Protein AF-0000000082345234 (afdb_homodimer)

Sequence (284 aa):
MSQPKTTPIILPEQKITSQPAESFPTPSNGHVTWRTLLSTPQTPSSDMCAGLATCPPRTGFLACHRHTQAEIYYITSGSGVVVIDGSEYVVSKGAVVFIPGDAEHGVRNEGGEPLVWFYVFPTAGFGDVVYRFSHEDKKAKLMSQPKTTPIILPEQKITSQPAESFPTPSNGHVTWRTLLSTPQTPSSDMCAGLATCPPRTGFLACHRHTQAEIYYITSGSGVVVIDGSEYVVSKGAVVFIPGDAEHGVRNEGGEPLVWFYVFPTAGFGDVVYRFSHEDKKAKL

Radius of gyration: 18.41 Å; Cα contacts (8 Å, |Δi|>4): 804; chains: 2; bounding box: 46×50×42 Å

InterPro domains:
  IPR011051 RmlC-like cupin domain superfamily [SSF51182] (18-129)
  IPR013096 Cupin 2, conserved barrel [PF07883] (54-121)
  IPR014710 RmlC-like jelly roll fold [G3DSA:2.60.120.10] (11-134)
  IPR051610 Glucose-6-phosphate isomerase/Oxalate decarboxylase [PTHR35848] (12-125)

Solvent-accessible surface area (backbone atoms only — not comparable to full-atom values): 14167 Å² total; per-residue (Å²): 127,80,70,76,75,57,49,73,42,78,41,47,39,67,62,55,73,67,47,75,72,43,62,60,92,52,62,84,55,21,46,38,36,31,36,84,72,35,22,38,85,87,32,51,52,57,56,35,13,31,31,42,36,39,23,44,45,55,68,12,24,36,42,47,23,25,31,72,62,38,40,37,37,37,27,72,35,42,37,34,35,41,32,48,73,86,43,78,40,82,46,37,49,57,17,39,36,41,42,41,49,53,45,40,31,30,38,38,14,72,39,90,46,50,24,28,30,40,38,40,34,64,37,27,29,55,70,72,53,44,40,32,38,68,88,43,96,58,80,47,76,102,128,79,71,78,74,56,49,72,42,79,40,47,37,68,63,56,72,67,47,75,71,42,64,59,91,51,63,84,55,22,47,39,36,32,36,83,73,34,21,37,86,85,32,50,51,58,56,33,13,31,29,44,37,40,23,43,44,55,69,10,23,37,42,47,23,27,31,71,61,37,39,37,38,38,25,71,33,42,36,36,37,40,33,47,72,87,42,79,40,82,45,36,48,57,15,39,35,40,42,41,48,54,46,40,31,30,39,38,14,73,38,90,44,48,25,29,31,40,38,42,34,66,38,26,29,56,74,71,57,47,41,32,37,67,86,43,94,58,80,47,76,107

Nearest PDB structures (foldseek):
  6a55-assembly1_B  TM=9.451E-01  e=8.379E-12  Candidatus Pelagibacter ubique HTCC1062
  1o4t-assembly1_B  TM=8.452E-01  e=4.747E-07  Thermotoga maritima
  6o2d-assembly1_A  TM=9.008E-01  e=1.939E-06  Schizosaccharomyces pombe
  3h9a-assembly1_A  TM=9.229E-01  e=2.492E-05  Bacillus subtilis
  5fpz-assembly1_A-2  TM=8.397E-01  e=6.772E-06  Yersinia enterocolitica subsp. enterocolitica 8081

Structure (mmCIF, N/CA/C/O backbone):
data_AF-0000000082345234-model_v1
#
loop_
_entity.id
_entity.type
_entity.pdbx_description
1 polymer 'Cupin type-2 domain-containing protein'
#
loop_
_atom_site.group_PDB
_atom_site.id
_atom_site.type_symbol
_atom_site.label_atom_id
_atom_site.label_alt_id
_atom_site.label_comp_id
_atom_site.label_asym_id
_atom_site.label_entity_id
_atom_site.label_seq_id
_atom_site.pdbx_PDB_ins_code
_atom_site.Cartn_x
_atom_site.Cartn_y
_atom_site.Cartn_z
_atom_site.occupancy
_atom_site.B_iso_or_equiv
_atom_site.auth_seq_id
_atom_site.auth_comp_id
_atom_site.auth_asym_id
_atom_site.auth_atom_id
_atom_site.pdbx_PDB_model_num
ATOM 1 N N . MET A 1 1 ? 12.758 -15.25 21.688 1 37.81 1 MET A N 1
ATOM 2 C CA . MET A 1 1 ? 11.312 -15.453 21.734 1 37.81 1 MET A CA 1
ATOM 3 C C . MET A 1 1 ? 10.758 -15.672 20.328 1 37.81 1 MET A C 1
ATOM 5 O O . MET A 1 1 ? 11.219 -15.047 19.375 1 37.81 1 MET A O 1
ATOM 9 N N . SER A 1 2 ? 10.172 -16.734 20.031 1 44.06 2 SER A N 1
ATOM 10 C CA . SER A 1 2 ? 9.75 -17.078 18.672 1 44.06 2 SER A CA 1
ATOM 11 C C . SER A 1 2 ? 8.859 -15.992 18.078 1 44.06 2 SER A C 1
ATOM 13 O O . SER A 1 2 ? 7.996 -15.438 18.766 1 44.06 2 SER A O 1
ATOM 15 N N . GLN A 1 3 ? 9.32 -15.211 17.219 1 57.03 3 GLN A N 1
ATOM 16 C CA . GLN A 1 3 ? 8.445 -14.227 16.594 1 57.03 3 GLN A CA 1
ATOM 17 C C . GLN A 1 3 ? 7.043 -14.797 16.375 1 57.03 3 GLN A C 1
ATOM 19 O O . GLN A 1 3 ? 6.887 -15.953 16 1 57.03 3 GLN A O 1
ATOM 24 N N . PRO A 1 4 ? 6.086 -14.125 17.031 1 66.62 4 PRO A N 1
ATOM 25 C CA . PRO A 1 4 ? 4.727 -14.641 16.859 1 66.62 4 PRO A CA 1
ATOM 26 C C . PRO A 1 4 ? 4.43 -15.047 15.414 1 66.62 4 PRO A C 1
ATOM 28 O O . PRO A 1 4 ? 4.906 -14.406 14.484 1 66.62 4 PRO A O 1
ATOM 31 N N . LYS A 1 5 ? 3.893 -16.141 15.305 1 87.88 5 LYS A N 1
ATOM 32 C CA . LYS A 1 5 ? 3.586 -16.719 14 1 87.88 5 LYS A CA 1
ATOM 33 C C . LYS A 1 5 ? 2.639 -15.828 13.211 1 87.88 5 LYS A C 1
ATOM 35 O O . LYS A 1 5 ? 1.575 -15.445 13.703 1 87.88 5 LYS A O 1
ATOM 40 N N . THR A 1 6 ? 3.07 -15.312 12.156 1 96.31 6 THR A N 1
ATOM 41 C CA . THR A 1 6 ? 2.238 -14.523 11.258 1 96.31 6 THR A CA 1
ATOM 42 C C . THR A 1 6 ? 1.28 -15.422 10.477 1 96.31 6 THR A C 1
ATOM 44 O O . THR A 1 6 ? 1.601 -16.578 10.188 1 96.31 6 THR A O 1
ATOM 47 N N . THR A 1 7 ? 0.07 -15 10.242 1 98.19 7 THR A N 1
ATOM 48 C CA . THR A 1 7 ? -0.917 -15.711 9.438 1 98.19 7 THR A CA 1
ATOM 49 C C . THR A 1 7 ? -1.473 -14.805 8.344 1 98.19 7 THR A C 1
ATOM 51 O O . THR A 1 7 ? -1.467 -13.578 8.484 1 98.19 7 THR A O 1
ATOM 54 N N . PRO A 1 8 ? -1.906 -15.484 7.246 1 98.69 8 PRO A N 1
ATOM 55 C CA . PRO A 1 8 ? -2.568 -14.648 6.234 1 98.69 8 PRO A CA 1
ATOM 56 C C . PRO A 1 8 ? -3.742 -13.859 6.805 1 98.69 8 PRO A C 1
ATOM 58 O O . PRO A 1 8 ? -4.473 -14.359 7.66 1 98.69 8 PRO A O 1
ATOM 61 N N . ILE A 1 9 ? -3.928 -12.633 6.383 1 98.81 9 ILE A N 1
ATOM 62 C CA . ILE A 1 9 ? -5.059 -11.797 6.754 1 98.81 9 ILE A CA 1
ATOM 63 C C . ILE A 1 9 ? -5.781 -11.312 5.5 1 98.81 9 ILE A C 1
ATOM 65 O O . ILE A 1 9 ? -5.152 -10.797 4.574 1 98.81 9 ILE A O 1
ATOM 69 N N . ILE A 1 10 ? -7.059 -11.531 5.41 1 98.81 10 ILE A N 1
ATOM 70 C CA . ILE A 1 10 ? -7.906 -11.062 4.32 1 98.81 10 ILE A CA 1
ATOM 71 C C . ILE A 1 10 ? -9.031 -10.195 4.879 1 98.81 10 ILE A C 1
ATOM 73 O O . ILE A 1 10 ? -9.875 -10.68 5.645 1 98.81 10 ILE A O 1
ATOM 77 N N . LEU A 1 11 ? -9.023 -8.977 4.516 1 98.88 11 LEU A N 1
ATOM 78 C CA . LEU A 1 11 ? -10.047 -8.039 4.973 1 98.88 11 LEU A CA 1
ATOM 79 C C . LEU A 1 11 ? -10.852 -7.504 3.797 1 98.88 11 LEU A C 1
ATOM 81 O O . LEU A 1 11 ? -10.391 -6.617 3.072 1 98.88 11 LEU A O 1
ATOM 85 N N . PRO A 1 12 ? -12.062 -8.039 3.633 1 98.81 12 PRO A N 1
ATOM 86 C CA . PRO A 1 12 ? -12.922 -7.445 2.604 1 98.81 12 PRO A CA 1
ATOM 87 C C . PRO A 1 12 ? -13.344 -6.016 2.943 1 98.81 12 PRO A C 1
ATOM 89 O O . PRO A 1 12 ? -13.312 -5.621 4.109 1 98.81 12 PRO A O 1
ATOM 92 N N . GLU A 1 13 ? -13.742 -5.281 1.871 1 98.44 13 GLU A N 1
ATOM 93 C CA . GLU A 1 13 ? -14.117 -3.883 2.049 1 98.44 13 GLU A CA 1
ATOM 94 C C . GLU A 1 13 ? -15.172 -3.732 3.146 1 98.44 13 GLU A C 1
ATOM 96 O O . GLU A 1 13 ? -15.094 -2.814 3.967 1 98.44 13 GLU A O 1
ATOM 101 N N . GLN A 1 14 ? -16.094 -4.562 3.18 1 98 14 GLN A N 1
ATOM 102 C CA . GLN A 1 14 ? -17.203 -4.465 4.125 1 98 14 GLN A CA 1
ATOM 103 C C . GLN A 1 14 ? -16.703 -4.574 5.562 1 98 14 GLN A C 1
ATOM 105 O O . GLN A 1 14 ? -17.172 -3.848 6.445 1 98 14 GLN A O 1
ATOM 110 N N . LYS A 1 15 ? -15.812 -5.574 5.824 1 98.12 15 LYS A N 1
ATOM 111 C CA . LYS A 1 15 ? -15.242 -5.715 7.16 1 98.12 15 LYS A CA 1
ATOM 112 C C . LYS A 1 15 ? -14.43 -4.477 7.543 1 98.12 15 LYS A C 1
ATOM 114 O O . LYS A 1 15 ? -14.453 -4.051 8.703 1 98.12 15 LYS A O 1
ATOM 119 N N . ILE A 1 16 ? -13.742 -3.881 6.582 1 98.5 16 ILE A N 1
ATOM 120 C CA . ILE A 1 16 ? -12.922 -2.701 6.824 1 98.5 16 ILE A CA 1
ATOM 121 C C . ILE A 1 16 ? -13.812 -1.521 7.207 1 98.5 16 ILE A C 1
ATOM 123 O O . ILE A 1 16 ? -13.562 -0.846 8.211 1 98.5 16 ILE A O 1
ATOM 127 N N . THR A 1 17 ? -14.82 -1.275 6.426 1 96.38 17 THR A N 1
ATOM 128 C CA . THR A 1 17 ? -15.664 -0.101 6.617 1 96.38 17 THR A CA 1
ATOM 129 C C . THR A 1 17 ? -16.5 -0.231 7.891 1 96.38 17 THR A C 1
ATOM 131 O O . THR A 1 17 ? -17.016 0.763 8.406 1 96.38 17 THR A O 1
ATOM 134 N N . SER A 1 18 ? -16.594 -1.463 8.422 1 96.75 18 SER A N 1
ATOM 135 C CA . SER A 1 18 ? -17.375 -1.687 9.633 1 96.75 18 SER A CA 1
ATOM 136 C C . SER A 1 18 ? -16.531 -1.479 10.883 1 96.75 18 SER A C 1
ATOM 138 O O . SER A 1 18 ? -17.062 -1.397 11.992 1 96.75 18 SER A O 1
ATOM 140 N N . GLN A 1 19 ? -15.219 -1.465 10.711 1 96.69 19 GLN A N 1
ATOM 141 C CA . GLN A 1 19 ? -14.336 -1.208 11.844 1 96.69 19 GLN A CA 1
ATOM 142 C C . GLN A 1 19 ? -14.516 0.215 12.367 1 96.69 19 GLN A C 1
ATOM 144 O O . GLN A 1 19 ? -14.695 1.15 11.586 1 96.69 19 GLN A O 1
ATOM 149 N N . PRO A 1 20 ? -14.461 0.364 13.68 1 96.44 20 PRO A N 1
ATOM 150 C CA . PRO A 1 20 ? -14.516 1.733 14.195 1 96.44 20 PRO A CA 1
ATOM 151 C C . PRO A 1 20 ? -13.367 2.602 13.688 1 96.44 20 PRO A C 1
ATOM 153 O O . PRO A 1 20 ? -12.234 2.127 13.578 1 96.44 20 PRO A O 1
ATOM 156 N N . ALA A 1 21 ? -13.703 3.801 13.398 1 97.88 21 ALA A N 1
ATOM 157 C CA . ALA A 1 21 ? -12.68 4.75 12.969 1 97.88 21 ALA A CA 1
ATOM 158 C C . ALA A 1 21 ? -11.93 5.328 14.164 1 97.88 21 ALA A C 1
ATOM 160 O O . ALA A 1 21 ? -12.5 5.504 15.242 1 97.88 21 ALA A O 1
ATOM 161 N N . GLU A 1 22 ? -10.688 5.609 13.93 1 98.06 22 GLU A N 1
ATOM 162 C CA . GLU A 1 22 ? -9.836 6.305 14.891 1 98.06 22 GLU A CA 1
ATOM 163 C C . GLU A 1 22 ? -9.648 7.766 14.5 1 98.06 22 GLU A C 1
ATOM 165 O O . GLU A 1 22 ? -9.844 8.133 13.344 1 98.06 22 GLU A O 1
ATOM 170 N N . SER A 1 23 ? -9.328 8.625 15.453 1 98.06 23 SER A N 1
ATOM 171 C CA . SER A 1 23 ? -9.039 10.039 15.227 1 98.06 23 SER A CA 1
ATOM 172 C C . SER A 1 23 ? -8.07 10.578 16.266 1 98.06 23 SER A C 1
ATOM 174 O O . SER A 1 23 ? -7.766 9.898 17.25 1 98.06 23 SER A O 1
ATOM 176 N N . PHE A 1 24 ? -7.539 11.68 15.898 1 96.75 24 PHE A N 1
ATOM 177 C CA . PHE A 1 24 ? -6.695 12.32 16.906 1 96.75 24 PHE A CA 1
ATOM 178 C C . PHE A 1 24 ? -7.535 12.891 18.031 1 96.75 24 PHE A C 1
ATOM 180 O O . PHE A 1 24 ? -8.594 13.477 17.797 1 96.75 24 PHE A O 1
ATOM 187 N N . PRO A 1 25 ? -7.047 12.695 19.25 1 95.75 25 PRO A N 1
ATOM 188 C CA . PRO A 1 25 ? -7.754 13.344 20.359 1 95.75 25 PRO A CA 1
ATOM 189 C C . PRO A 1 25 ? -7.645 14.867 20.328 1 95.75 25 PRO A C 1
ATOM 191 O O . PRO A 1 25 ? -8.531 15.562 20.812 1 95.75 25 PRO A O 1
ATOM 194 N N . THR A 1 26 ? -6.539 15.414 19.844 1 95.06 26 THR A N 1
ATOM 195 C CA . THR A 1 26 ? -6.277 16.844 19.719 1 95.06 26 THR A CA 1
ATOM 196 C C . THR A 1 26 ? -6.711 17.359 18.359 1 95.06 26 THR A C 1
ATOM 198 O O . THR A 1 26 ? -6.086 17.047 17.344 1 95.06 26 THR A O 1
ATOM 201 N N . PRO A 1 27 ? -7.664 18.188 18.25 1 94.31 27 PRO A N 1
ATOM 202 C CA . PRO A 1 27 ? -8.227 18.609 16.969 1 94.31 27 PRO A CA 1
ATOM 203 C C . PRO A 1 27 ? -7.191 19.312 16.094 1 94.31 27 PRO A C 1
ATOM 205 O O . PRO A 1 27 ? -7.281 19.25 14.859 1 94.31 27 PRO A O 1
ATOM 208 N N . SER A 1 28 ? -6.223 20 16.672 1 96 28 SER A N 1
ATOM 209 C CA . SER A 1 28 ? -5.238 20.719 15.883 1 96 28 SER A CA 1
ATOM 210 C C . SER A 1 28 ? -4.34 19.766 15.102 1 96 28 SER A C 1
ATOM 212 O O . SER A 1 28 ? -3.643 20.188 14.172 1 96 28 SER A O 1
ATOM 214 N N . ASN A 1 29 ? -4.395 18.5 15.492 1 97.69 29 ASN A N 1
ATOM 215 C CA . ASN A 1 29 ? -3.568 17.516 14.805 1 97.69 29 ASN A CA 1
ATOM 216 C C . ASN A 1 29 ? -4.199 17.062 13.492 1 97.69 29 ASN A C 1
ATOM 218 O O . ASN A 1 29 ? -3.523 16.484 12.641 1 97.69 29 ASN A O 1
ATOM 222 N N . GLY A 1 30 ? -5.508 17.281 13.391 1 97.81 30 GLY A N 1
ATOM 223 C CA . GLY A 1 30 ? -6.141 16.922 12.133 1 97.81 30 GLY A CA 1
ATOM 224 C C . GLY A 1 30 ? -7.625 16.656 12.266 1 97.81 30 GLY A C 1
ATOM 225 O O . GLY A 1 30 ? -8.078 16.141 13.289 1 97.81 30 GLY A O 1
ATOM 226 N N . HIS A 1 31 ? -8.367 17.125 11.32 1 98.38 31 HIS A N 1
ATOM 227 C CA . HIS A 1 31 ? -9.719 16.625 11.07 1 98.38 31 HIS A CA 1
ATOM 228 C C . HIS A 1 31 ? -9.703 15.477 10.062 1 98.38 31 HIS A C 1
ATOM 230 O O . HIS A 1 31 ? -10.023 15.672 8.891 1 98.38 31 HIS A O 1
ATOM 236 N N . VAL A 1 32 ? -9.344 14.367 10.531 1 98.75 32 VAL A N 1
ATOM 237 C CA . VAL A 1 32 ? -9.109 13.148 9.758 1 98.75 32 VAL A CA 1
ATOM 238 C C . VAL A 1 32 ? -9.398 11.93 10.625 1 98.75 32 VAL A C 1
ATOM 240 O O . VAL A 1 32 ? -9.289 11.984 11.852 1 98.75 32 VAL A O 1
ATOM 243 N N . THR A 1 33 ? -9.875 10.906 10.008 1 98.5 33 THR A N 1
ATOM 244 C CA . THR A 1 33 ? -1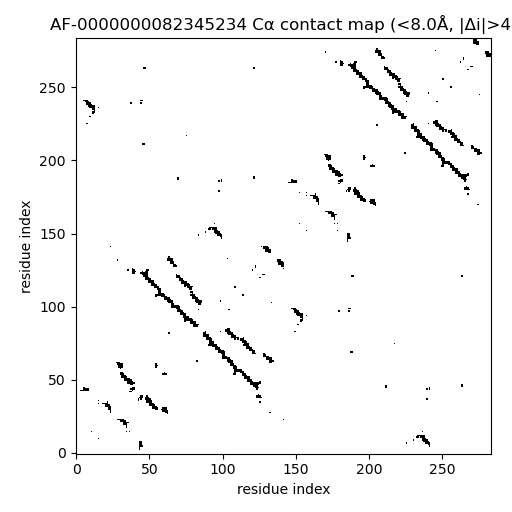0.047 9.617 10.672 1 98.5 33 THR A CA 1
ATOM 245 C C . THR A 1 33 ? -9.273 8.523 9.945 1 98.5 33 THR A C 1
ATOM 247 O O . THR A 1 33 ? -8.836 8.719 8.812 1 98.5 33 THR A O 1
ATOM 250 N N . TRP A 1 34 ? -9.047 7.434 10.656 1 98.62 34 TRP A N 1
ATOM 251 C CA . TRP A 1 34 ? -8.414 6.301 9.992 1 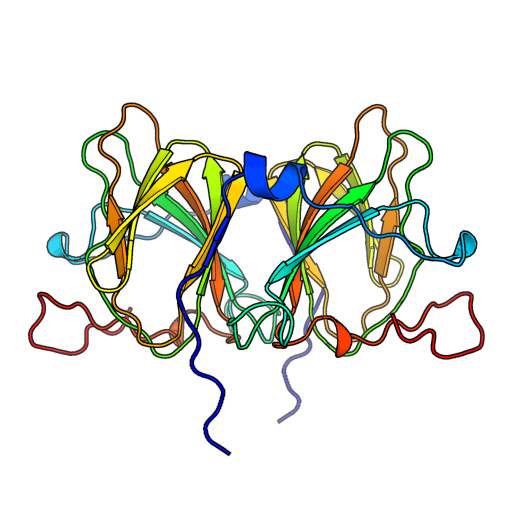98.62 34 TRP A CA 1
ATOM 252 C C . TRP A 1 34 ? -8.852 4.984 10.617 1 98.62 34 TRP A C 1
ATOM 254 O O . TRP A 1 34 ? -9.445 4.973 11.703 1 98.62 34 TRP A O 1
ATOM 264 N N . ARG A 1 35 ? -8.68 3.941 9.906 1 98.62 35 ARG A N 1
ATOM 265 C CA . ARG A 1 35 ? -8.812 2.559 10.352 1 98.62 35 ARG A CA 1
ATOM 266 C C . ARG A 1 35 ? -7.508 1.795 10.172 1 98.62 35 ARG A C 1
ATOM 268 O O . ARG A 1 35 ? -7.035 1.62 9.047 1 98.62 35 ARG A O 1
ATOM 275 N N . THR A 1 36 ? -6.91 1.382 11.281 1 98.62 36 THR A N 1
ATOM 276 C CA . THR A 1 36 ? -5.711 0.559 11.219 1 98.62 36 THR A CA 1
ATOM 277 C C . THR A 1 36 ? -6.062 -0.889 10.883 1 98.62 36 THR A C 1
ATOM 279 O O . THR A 1 36 ? -6.773 -1.55 11.648 1 98.62 36 THR A O 1
ATOM 282 N N . LEU A 1 37 ? -5.539 -1.373 9.812 1 98.88 37 LEU A N 1
ATOM 283 C CA . LEU A 1 37 ? -5.98 -2.666 9.297 1 98.88 37 LEU A CA 1
ATOM 284 C C . LEU A 1 37 ? -4.945 -3.748 9.594 1 98.88 37 LEU A C 1
ATOM 286 O O . LEU A 1 37 ? -5.301 -4.91 9.805 1 98.88 37 LEU A O 1
ATOM 290 N N . LEU A 1 38 ? -3.695 -3.463 9.5 1 98.81 38 LEU A N 1
ATOM 291 C CA . LEU A 1 38 ? -2.561 -4.336 9.781 1 98.81 38 LEU A CA 1
ATOM 292 C C . LEU A 1 38 ? -1.608 -3.686 10.781 1 98.81 38 LEU A C 1
ATOM 294 O O . LEU A 1 38 ? -1.062 -2.613 10.516 1 98.81 38 LEU A O 1
ATOM 298 N N . SER A 1 39 ? -1.445 -4.324 11.891 1 98.69 39 SER A N 1
ATOM 299 C CA . SER A 1 39 ? -0.557 -3.789 12.922 1 98.69 39 SER A CA 1
ATOM 300 C C . SER A 1 39 ? -0.325 -4.809 14.031 1 98.69 39 SER A C 1
ATOM 302 O O . SER A 1 39 ? -1.278 -5.312 14.625 1 98.69 39 SER A O 1
ATOM 304 N N . THR A 1 40 ? 0.953 -5.043 14.328 1 97.25 40 THR A N 1
ATOM 305 C CA . THR A 1 40 ? 1.247 -5.793 15.547 1 97.25 40 THR A CA 1
ATOM 306 C C . THR A 1 40 ? 1.113 -4.906 16.781 1 97.25 40 THR A C 1
ATOM 308 O O . THR A 1 40 ? 1.478 -3.727 16.75 1 97.25 40 THR A O 1
ATOM 311 N N . PRO A 1 41 ? 0.545 -5.355 17.891 1 96.31 41 PRO A N 1
ATOM 312 C CA . PRO A 1 41 ? 0.146 -6.75 18.109 1 96.31 41 PRO A CA 1
ATOM 313 C C . PRO A 1 41 ? -1.323 -7 17.766 1 96.31 41 PRO A C 1
ATOM 315 O O . PRO A 1 41 ? -1.822 -8.109 17.953 1 96.31 41 PRO A O 1
ATOM 318 N N . GLN A 1 42 ? -2.107 -6.066 17.25 1 96.06 42 GLN A N 1
ATOM 319 C CA . GLN A 1 42 ? -3.545 -6.199 17.047 1 96.06 42 GLN A CA 1
ATOM 320 C C . GLN A 1 42 ? -3.854 -7.242 15.977 1 96.06 42 GLN A C 1
ATOM 322 O O . GLN A 1 42 ? -4.922 -7.859 15.992 1 96.06 42 GLN A O 1
ATOM 327 N N . THR A 1 43 ? -2.984 -7.457 15.016 1 98 43 THR A N 1
ATOM 328 C CA . THR A 1 43 ? -3.125 -8.477 13.984 1 98 43 THR A CA 1
ATOM 329 C C . THR A 1 43 ? -1.858 -9.32 13.883 1 98 43 THR A C 1
ATOM 331 O O . THR A 1 43 ? -0.769 -8.859 14.234 1 98 43 THR A O 1
ATOM 334 N N . PRO A 1 44 ? -2.002 -10.531 13.43 1 98.19 44 PRO A N 1
ATOM 335 C CA . PRO A 1 44 ? -0.833 -11.398 13.281 1 98.19 44 PRO A CA 1
ATOM 336 C C . PRO A 1 44 ? -0.05 -11.125 12 1 98.19 44 PRO A C 1
ATOM 338 O O . PRO A 1 44 ? 0.294 -12.055 11.266 1 98.19 44 PRO A O 1
ATOM 341 N N . SER A 1 45 ? 0.218 -9.859 11.672 1 98.31 45 SER A N 1
ATOM 342 C CA . SER A 1 45 ? 1.038 -9.406 10.555 1 98.31 45 SER A CA 1
ATOM 343 C C . SER A 1 45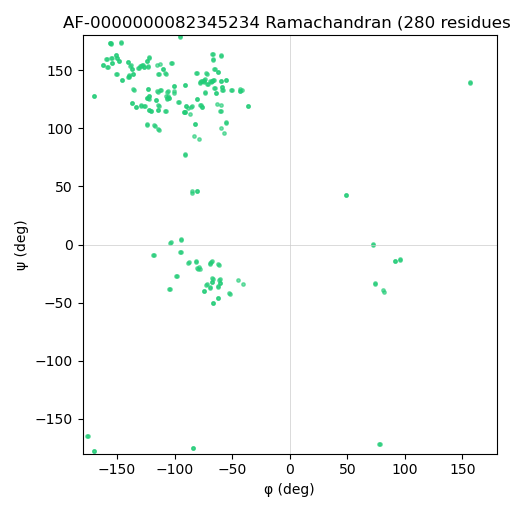 ? 2.473 -9.133 10.992 1 98.31 45 SER A C 1
ATOM 345 O O . SER A 1 45 ? 2.85 -9.445 12.125 1 98.31 45 SER A O 1
ATOM 347 N N . SER A 1 46 ? 3.312 -8.734 10.031 1 97.94 46 SER A N 1
ATOM 348 C CA . SER A 1 46 ? 4.715 -8.453 10.328 1 97.94 46 SER A CA 1
ATOM 349 C C . SER A 1 46 ? 5.305 -7.465 9.336 1 97.94 46 SER A C 1
ATOM 351 O O . SER A 1 46 ? 4.688 -7.168 8.305 1 97.94 46 SER A O 1
ATOM 353 N N . ASP A 1 47 ? 6.324 -6.859 9.633 1 98.5 47 ASP A N 1
ATOM 354 C CA . ASP A 1 47 ? 7.246 -6.129 8.773 1 98.5 47 ASP A CA 1
ATOM 355 C C . ASP A 1 47 ? 6.645 -4.801 8.328 1 98.5 47 ASP A C 1
ATOM 357 O O . ASP A 1 47 ? 7.375 -3.842 8.055 1 98.5 47 ASP A O 1
ATOM 361 N N . MET A 1 48 ? 5.34 -4.773 8.148 1 98.88 48 MET A N 1
ATOM 362 C CA . MET A 1 48 ? 4.629 -3.586 7.688 1 98.88 48 MET A CA 1
ATOM 363 C C . MET A 1 48 ? 3.342 -3.381 8.484 1 98.88 48 MET A C 1
ATOM 365 O O . MET A 1 48 ? 2.727 -4.348 8.938 1 98.88 48 MET A O 1
ATOM 369 N N . CYS A 1 49 ? 2.91 -2.213 8.633 1 98.88 49 CYS A N 1
ATOM 370 C CA . CYS A 1 49 ? 1.555 -1.892 9.062 1 98.88 49 CYS A CA 1
ATOM 371 C C . CYS A 1 49 ? 0.861 -0.986 8.055 1 98.88 49 CYS A C 1
ATOM 373 O O . CYS A 1 49 ? 1.521 -0.331 7.246 1 98.88 49 CYS A O 1
ATOM 375 N N . ALA A 1 50 ? -0.465 -0.978 8.07 1 98.94 50 ALA A N 1
ATOM 376 C CA . ALA A 1 50 ? -1.232 -0.307 7.023 1 98.94 50 ALA A CA 1
ATOM 377 C C . ALA A 1 50 ? -2.65 0.003 7.496 1 98.94 50 ALA A C 1
ATOM 379 O O . ALA A 1 50 ? -3.137 -0.603 8.453 1 98.94 50 ALA A O 1
ATOM 380 N N . GLY A 1 51 ? -3.23 0.918 6.824 1 98.88 51 GLY A N 1
ATOM 381 C CA . GLY A 1 51 ? -4.602 1.297 7.117 1 98.88 51 GLY A CA 1
ATOM 382 C C . GLY A 1 51 ? -5.203 2.219 6.074 1 98.88 51 GLY A C 1
ATOM 383 O O . GLY A 1 51 ? -4.613 2.43 5.012 1 98.88 51 GLY A O 1
ATOM 384 N N . LEU A 1 52 ? -6.422 2.629 6.305 1 98.88 52 LEU A N 1
ATOM 385 C CA . LEU A 1 52 ? -7.156 3.559 5.453 1 98.88 52 LEU A CA 1
ATOM 386 C C . LEU A 1 52 ? -7.469 4.852 6.199 1 98.88 52 LEU A C 1
ATOM 388 O O . LEU A 1 52 ? -8.047 4.82 7.285 1 98.88 52 LEU A O 1
ATOM 392 N N . ALA A 1 53 ? -7.066 5.914 5.633 1 98.81 53 ALA A N 1
ATOM 393 C CA . ALA A 1 53 ? -7.348 7.223 6.211 1 98.81 53 ALA A CA 1
ATOM 394 C C . ALA A 1 53 ? -8.359 7.988 5.363 1 98.81 53 ALA A C 1
ATOM 396 O O . ALA A 1 53 ? -8.445 7.789 4.152 1 98.81 53 ALA A O 1
ATOM 397 N N . THR A 1 54 ? -9.117 8.836 5.98 1 98.69 54 THR A N 1
ATOM 398 C CA . THR A 1 54 ? -10.156 9.609 5.316 1 98.69 54 THR A CA 1
ATOM 399 C C . THR A 1 54 ? -10.141 11.062 5.801 1 98.69 54 THR A C 1
ATOM 401 O O . THR A 1 54 ? -10.273 11.32 6.996 1 98.69 54 THR A O 1
ATOM 404 N N . CYS A 1 55 ? -9.969 11.938 4.891 1 98.62 55 CYS A N 1
ATOM 405 C CA . CYS A 1 55 ? -10.242 13.352 5.133 1 98.62 55 CYS A CA 1
ATOM 406 C C . CYS A 1 55 ? -11.633 13.734 4.633 1 98.62 55 CYS A C 1
ATOM 408 O O . CYS A 1 55 ? -11.93 13.609 3.443 1 98.62 55 CYS A O 1
ATOM 410 N N . PRO A 1 56 ? -12.5 14.266 5.516 1 98.31 56 PRO A N 1
ATOM 411 C CA . PRO A 1 56 ? -13.812 14.688 5.039 1 98.31 56 PRO A CA 1
ATOM 412 C C . PRO A 1 56 ? -13.742 15.883 4.082 1 98.31 56 PRO A C 1
ATOM 414 O O . PRO A 1 56 ? -12.711 16.562 4.012 1 98.31 56 PRO A O 1
ATOM 417 N N . PRO A 1 57 ? -14.875 16.125 3.326 1 98.31 57 PRO A N 1
ATOM 418 C CA . PRO A 1 57 ? -14.891 17.234 2.371 1 98.31 57 PRO A CA 1
ATOM 419 C C . PRO A 1 57 ? -14.844 18.594 3.051 1 98.31 57 PRO A C 1
ATOM 421 O O . PRO A 1 57 ? -15.422 18.781 4.125 1 98.31 57 PRO A O 1
ATOM 424 N N . ARG A 1 58 ? -14.125 19.484 2.482 1 96.75 58 ARG A N 1
ATOM 425 C CA . ARG A 1 58 ? -14.117 20.922 2.76 1 96.75 58 ARG A CA 1
ATOM 426 C C . ARG A 1 58 ? -13.266 21.234 3.984 1 96.75 58 ARG A C 1
ATOM 428 O O . ARG A 1 58 ? -12.539 22.234 4.004 1 96.75 58 ARG A O 1
ATOM 435 N N . THR A 1 59 ? -13.328 20.391 5.02 1 95.38 59 THR A N 1
ATOM 436 C CA . THR A 1 59 ? -12.711 20.781 6.281 1 95.38 59 THR A CA 1
ATOM 437 C C . THR A 1 59 ? -11.594 19.797 6.66 1 95.38 59 THR A C 1
ATOM 439 O O . THR A 1 59 ? -10.859 20.047 7.617 1 95.38 59 THR A O 1
ATOM 442 N N . GLY A 1 60 ? -11.508 18.75 5.957 1 98.38 60 GLY A N 1
ATOM 443 C CA . GLY A 1 60 ? -10.578 17.719 6.352 1 98.38 60 GLY A CA 1
ATOM 444 C C . GLY A 1 60 ? -9.125 18.125 6.199 1 98.38 60 GLY A C 1
ATOM 445 O O . GLY A 1 60 ? -8.758 18.781 5.219 1 98.38 60 GLY A O 1
ATOM 446 N N . PHE A 1 61 ? -8.305 17.703 7.223 1 98.62 61 PHE A N 1
ATOM 447 C CA . PHE A 1 61 ? -6.863 17.906 7.102 1 98.62 61 PHE A CA 1
ATOM 448 C C . PHE A 1 61 ? -6.098 17.016 8.07 1 98.62 61 PHE A C 1
ATOM 450 O O . PHE A 1 61 ? -6.664 16.531 9.047 1 98.62 61 PHE A O 1
ATOM 457 N N . LEU A 1 62 ? -4.895 16.703 7.77 1 98.81 62 LEU A N 1
ATOM 458 C CA . LEU A 1 62 ? -3.854 16.141 8.625 1 98.81 62 LEU A CA 1
ATOM 459 C C . LEU A 1 62 ? -2.709 17.141 8.797 1 98.81 62 LEU A C 1
ATOM 461 O O . LEU A 1 62 ? -2.049 17.5 7.824 1 98.81 62 LEU A O 1
ATOM 465 N N . ALA A 1 63 ? -2.467 17.516 10.023 1 98.56 63 ALA A N 1
ATOM 466 C CA . ALA A 1 63 ? -1.47 18.547 10.281 1 98.56 63 ALA A CA 1
ATOM 467 C C . ALA A 1 63 ? -0.071 18.078 9.898 1 98.56 63 ALA A C 1
ATOM 469 O O . ALA A 1 63 ? 0.234 16.875 10.008 1 98.56 63 ALA A O 1
ATOM 470 N N . CYS A 1 64 ? 0.746 19.031 9.531 1 98.56 64 CYS A N 1
ATOM 471 C CA . CYS A 1 64 ? 2.125 18.703 9.188 1 98.56 64 CYS A CA 1
ATOM 472 C C . CYS A 1 64 ? 2.836 18.047 10.359 1 98.56 64 CYS A C 1
ATOM 474 O O . CYS A 1 64 ? 2.729 18.5 11.5 1 98.56 64 CYS A O 1
ATOM 476 N N . HIS A 1 65 ? 3.486 17.016 10.062 1 98.62 65 HIS A N 1
ATOM 477 C CA . HIS A 1 65 ? 4.168 16.203 11.07 1 98.62 65 HIS A CA 1
ATOM 478 C C . HIS A 1 65 ? 5.32 15.422 10.453 1 98.62 65 HIS A C 1
ATOM 480 O O . HIS A 1 65 ? 5.535 15.477 9.234 1 98.62 65 HIS A O 1
ATOM 486 N N . ARG A 1 66 ? 6.098 14.781 11.312 1 98.25 66 ARG A N 1
ATOM 487 C CA . ARG A 1 66 ? 7.207 13.914 10.922 1 98.25 66 ARG A CA 1
ATOM 488 C C . ARG A 1 66 ? 7.141 12.578 11.648 1 98.25 66 ARG A C 1
ATOM 490 O O . ARG A 1 66 ? 6.586 12.492 12.75 1 98.25 66 ARG A O 1
ATOM 497 N N . HIS A 1 67 ? 7.613 11.633 11.094 1 98.25 67 HIS A N 1
ATOM 498 C CA . HIS A 1 67 ? 7.965 10.359 11.703 1 98.25 67 HIS A CA 1
ATOM 499 C C . HIS A 1 67 ? 9.156 9.719 11 1 98.25 67 HIS A C 1
ATOM 501 O O . HIS A 1 67 ? 9.453 10.047 9.852 1 98.25 67 HIS A O 1
ATOM 507 N N . THR A 1 68 ? 9.867 8.812 11.688 1 98.38 68 THR A N 1
ATOM 508 C CA . THR A 1 68 ? 11.133 8.266 11.227 1 98.38 68 THR A CA 1
ATOM 509 C C . THR A 1 68 ? 10.922 7.367 10.008 1 98.38 68 THR A C 1
ATOM 511 O O . THR A 1 68 ? 11.758 7.336 9.102 1 98.38 68 THR A O 1
ATOM 514 N N . GLN A 1 69 ? 9.852 6.656 10.008 1 98.5 69 GLN A N 1
ATOM 515 C CA . GLN A 1 69 ? 9.602 5.691 8.945 1 98.5 69 GLN A CA 1
ATOM 516 C C . GLN A 1 69 ? 9.188 6.391 7.652 1 98.5 69 GLN A C 1
ATOM 518 O O . GLN A 1 69 ? 8.43 7.367 7.684 1 98.5 69 GLN A O 1
ATOM 523 N N . ALA A 1 70 ? 9.672 5.906 6.512 1 98.81 70 ALA A N 1
ATOM 524 C CA . ALA A 1 70 ? 9.055 6.258 5.234 1 98.81 70 ALA A CA 1
ATOM 525 C C . ALA A 1 70 ? 7.594 5.82 5.191 1 98.81 70 ALA A C 1
ATOM 527 O O . ALA A 1 70 ? 7.156 5.016 6.016 1 98.81 70 ALA A O 1
ATOM 528 N N . GLU A 1 71 ? 6.84 6.363 4.277 1 98.94 71 GLU A N 1
ATOM 529 C CA . GLU A 1 71 ? 5.414 6.074 4.168 1 98.94 71 GLU A CA 1
ATOM 530 C C . GLU A 1 71 ? 4.957 6.086 2.713 1 98.94 71 GLU A C 1
ATOM 532 O O . GLU A 1 71 ? 5.473 6.855 1.901 1 98.94 71 GLU A O 1
ATOM 537 N N . ILE A 1 72 ? 4.09 5.207 2.332 1 99 72 ILE A N 1
ATOM 538 C CA . ILE A 1 72 ? 3.453 5.18 1.021 1 99 72 ILE A CA 1
ATOM 539 C C . ILE A 1 72 ? 1.965 5.488 1.164 1 99 72 ILE A C 1
ATOM 541 O O . ILE A 1 72 ? 1.307 4.992 2.082 1 99 72 ILE A O 1
ATOM 545 N N . TYR A 1 73 ? 1.43 6.398 0.324 1 98.94 73 TYR A N 1
ATOM 546 C CA . TYR A 1 73 ? -0.003 6.578 0.117 1 98.94 73 TYR A CA 1
ATOM 547 C C . TYR A 1 73 ? -0.435 6.012 -1.231 1 98.94 73 TYR A C 1
ATOM 549 O O . TYR A 1 73 ? 0.213 6.262 -2.25 1 98.94 73 TYR A O 1
ATOM 557 N N . TYR A 1 74 ? -1.421 5.273 -1.313 1 99 74 TYR A N 1
ATOM 558 C CA . TYR A 1 74 ? -2.225 5.023 -2.506 1 99 74 TYR A CA 1
ATOM 559 C C . TYR A 1 74 ? -3.59 5.691 -2.391 1 99 74 TYR A C 1
ATOM 561 O O . TYR A 1 74 ? -4.398 5.32 -1.537 1 99 74 TYR A O 1
ATOM 569 N N . ILE A 1 75 ? -3.908 6.684 -3.232 1 98.94 75 ILE A N 1
ATOM 570 C CA . ILE A 1 75 ? -5.172 7.414 -3.16 1 98.94 75 ILE A CA 1
ATOM 571 C C . ILE A 1 75 ? -6.293 6.562 -3.746 1 98.94 75 ILE A C 1
ATOM 573 O O . ILE A 1 75 ? -6.281 6.242 -4.938 1 98.94 75 ILE A O 1
ATOM 577 N N . THR A 1 76 ? -7.258 6.246 -2.918 1 98.81 76 THR A N 1
ATOM 578 C CA . THR A 1 76 ? -8.273 5.285 -3.342 1 98.81 76 THR A CA 1
ATOM 579 C C . THR A 1 76 ? -9.531 6.004 -3.828 1 98.81 76 THR A C 1
ATOM 581 O O . THR A 1 76 ? -10.32 5.438 -4.582 1 98.81 76 THR A O 1
ATOM 584 N N . SER A 1 77 ? -9.75 7.172 -3.334 1 98.38 77 SER A N 1
ATOM 585 C CA . SER A 1 77 ? -10.914 7.961 -3.727 1 98.38 77 SER A CA 1
ATOM 586 C C . SER A 1 77 ? -10.695 9.445 -3.449 1 98.38 77 SER A C 1
ATOM 588 O O . SER A 1 77 ? -9.938 9.805 -2.543 1 98.38 77 SER A O 1
ATOM 590 N N . GLY A 1 78 ? -11.383 10.32 -4.246 1 98.44 78 GLY A N 1
ATOM 591 C CA . GLY A 1 78 ? -11.375 11.758 -4.016 1 98.44 78 GLY A CA 1
ATOM 592 C C . GLY A 1 78 ? -10.102 12.438 -4.5 1 98.44 78 GLY A C 1
ATOM 593 O O . GLY A 1 78 ? -9.383 11.891 -5.336 1 98.44 78 GLY A O 1
ATOM 594 N N . SER A 1 79 ? -9.992 13.703 -4.152 1 98.38 79 SER A N 1
ATOM 595 C CA . SER A 1 79 ? -8.836 14.531 -4.469 1 98.38 79 SER A CA 1
ATOM 596 C C . SER A 1 79 ? -8.477 15.453 -3.307 1 98.38 79 SER A C 1
ATOM 598 O O . SER A 1 79 ? -9.312 15.711 -2.436 1 98.38 79 SER A O 1
ATOM 600 N N . GLY A 1 80 ? -7.289 15.867 -3.262 1 98.62 80 GLY A N 1
ATOM 601 C CA . GLY A 1 80 ? -6.797 16.766 -2.232 1 98.62 80 GLY A CA 1
ATOM 602 C C . GLY A 1 80 ? -5.359 17.203 -2.457 1 98.62 80 GLY A C 1
ATOM 603 O O . GLY A 1 80 ? -4.871 17.188 -3.588 1 98.62 80 GLY A O 1
ATOM 604 N N . VAL A 1 81 ? -4.77 17.75 -1.401 1 98.81 81 VAL A N 1
ATOM 605 C CA . VAL A 1 81 ? -3.4 18.25 -1.48 1 98.81 81 VAL A CA 1
ATOM 606 C C . VAL A 1 81 ? -2.533 17.562 -0.432 1 98.81 81 VAL A C 1
ATOM 608 O O . VAL A 1 81 ? -2.9 17.5 0.744 1 98.81 81 VAL A O 1
ATOM 611 N N . VAL A 1 82 ? -1.451 16.984 -0.878 1 98.88 82 VAL A N 1
ATOM 612 C CA . VAL A 1 82 ? -0.408 16.5 0.017 1 98.88 82 VAL A CA 1
ATOM 613 C C . VAL A 1 82 ? 0.747 17.484 0.061 1 98.88 82 VAL A C 1
ATOM 615 O O . VAL A 1 82 ? 1.209 17.969 -0.981 1 98.88 82 VAL A O 1
ATOM 618 N N . VAL A 1 83 ? 1.167 17.828 1.273 1 98.75 83 VAL A N 1
ATOM 619 C CA . VAL A 1 83 ? 2.307 18.719 1.469 1 98.75 83 VAL A CA 1
ATOM 620 C C . VAL A 1 83 ? 3.514 17.906 1.945 1 98.75 83 VAL A C 1
ATOM 622 O O . VAL A 1 83 ? 3.41 17.109 2.885 1 98.75 83 VAL A O 1
ATOM 625 N N . ILE A 1 84 ? 4.613 18.078 1.245 1 98.81 84 ILE A N 1
ATOM 626 C CA . ILE A 1 84 ? 5.852 17.438 1.671 1 98.81 84 ILE A CA 1
ATOM 627 C C . ILE A 1 84 ? 7 18.438 1.633 1 98.81 84 ILE A C 1
ATOM 629 O O . ILE A 1 84 ? 7.328 18.969 0.573 1 98.81 84 ILE A O 1
ATOM 633 N N . ASP A 1 85 ? 7.559 18.672 2.758 1 98.06 85 ASP A N 1
ATOM 634 C CA . ASP A 1 85 ? 8.672 19.609 2.93 1 98.06 85 ASP A CA 1
ATOM 635 C C . ASP A 1 85 ? 8.375 20.953 2.26 1 98.06 85 ASP A C 1
ATOM 637 O O . ASP A 1 85 ? 9.195 21.453 1.493 1 98.06 85 ASP A O 1
ATOM 641 N N . GLY A 1 86 ? 7.191 21.297 2.488 1 97.62 86 GLY A N 1
ATOM 642 C CA . GLY A 1 86 ? 6.812 22.641 2.074 1 97.62 86 GLY A CA 1
ATOM 643 C C . GLY A 1 86 ? 6.25 22.703 0.667 1 97.62 86 GLY A C 1
ATOM 644 O O . GLY A 1 86 ? 5.684 23.719 0.256 1 97.62 86 GLY A O 1
ATOM 645 N N . SER A 1 87 ? 6.406 21.656 -0.141 1 98.44 87 SER A N 1
ATOM 646 C CA . SER A 1 87 ? 5.852 21.594 -1.489 1 98.44 87 SER A CA 1
ATOM 647 C C . SER A 1 87 ? 4.461 20.969 -1.486 1 98.44 87 SER A C 1
ATOM 649 O O . SER A 1 87 ? 4.227 19.969 -0.811 1 98.44 87 SER A O 1
ATOM 651 N N . GLU A 1 88 ? 3.57 21.562 -2.248 1 98.56 88 GLU A N 1
ATOM 652 C CA . GLU A 1 88 ? 2.201 21.062 -2.34 1 98.56 88 GLU A CA 1
ATOM 653 C C . GLU A 1 88 ? 1.998 20.25 -3.611 1 98.56 88 GLU A C 1
ATOM 655 O O . GLU A 1 88 ? 2.408 20.656 -4.695 1 98.56 88 GLU A O 1
ATOM 660 N N . TYR A 1 89 ? 1.349 19.141 -3.514 1 98.56 89 TYR A N 1
ATOM 661 C CA . TYR A 1 89 ? 1.049 18.25 -4.621 1 98.56 89 TYR A CA 1
ATOM 662 C C . TYR A 1 89 ? -0.435 17.891 -4.656 1 98.56 89 TYR A C 1
ATOM 664 O O . TYR A 1 89 ? -0.968 17.328 -3.701 1 98.56 89 TYR A O 1
ATOM 672 N N . VAL A 1 90 ? -1.067 18.25 -5.75 1 98.5 90 VAL A N 1
ATOM 673 C CA . VAL A 1 90 ? -2.449 17.812 -5.926 1 98.5 90 VAL A CA 1
ATOM 674 C C . VAL A 1 90 ? -2.486 16.328 -6.254 1 98.5 90 VAL A C 1
ATOM 676 O O . VAL A 1 90 ? -1.746 15.852 -7.125 1 98.5 90 VAL A O 1
ATOM 679 N N . VAL A 1 91 ? -3.324 15.609 -5.539 1 98.75 91 VAL A N 1
ATOM 680 C CA . VAL A 1 91 ? -3.455 14.18 -5.773 1 98.75 91 VAL A CA 1
ATOM 681 C C . VAL A 1 91 ? -4.926 13.82 -5.984 1 98.75 91 VAL A C 1
ATOM 683 O O . VAL A 1 91 ? -5.816 14.539 -5.523 1 98.75 91 VAL A O 1
ATOM 686 N N . SER A 1 92 ? -5.164 12.758 -6.688 1 98.69 92 SER A N 1
ATOM 687 C CA . SER A 1 92 ? -6.496 12.203 -6.91 1 98.69 92 SER A CA 1
ATOM 688 C C . SER A 1 92 ? -6.449 10.68 -7 1 98.69 92 SER A C 1
ATOM 690 O O . SER A 1 92 ? -5.371 10.086 -6.969 1 98.69 92 SER A O 1
ATOM 692 N N . LYS A 1 93 ? -7.621 10.133 -7.07 1 98.69 93 LYS A N 1
ATOM 693 C CA . LYS A 1 93 ? -7.75 8.68 -7.117 1 98.69 93 LYS A CA 1
ATOM 694 C C . LYS A 1 93 ? -6.715 8.062 -8.055 1 98.69 93 LYS A C 1
ATOM 696 O O . LYS A 1 93 ? -6.543 8.531 -9.188 1 98.69 93 LYS A O 1
ATOM 701 N N . GLY A 1 94 ? -6.031 7.027 -7.574 1 98.81 94 GLY A N 1
ATOM 702 C CA . GLY A 1 94 ? -5.082 6.277 -8.383 1 98.81 94 GLY A CA 1
ATOM 703 C C . GLY A 1 94 ? -3.65 6.746 -8.211 1 98.81 94 GLY A C 1
ATOM 704 O O . GLY A 1 94 ? -2.715 6.059 -8.625 1 98.81 94 GLY A O 1
ATOM 705 N N . ALA A 1 95 ? -3.439 7.898 -7.598 1 98.94 95 ALA A N 1
ATOM 706 C CA . ALA A 1 95 ? -2.09 8.422 -7.395 1 98.94 95 ALA A CA 1
ATOM 707 C C . ALA A 1 95 ? -1.347 7.613 -6.332 1 98.94 95 ALA A C 1
ATOM 709 O O . ALA A 1 95 ? -1.959 7.098 -5.395 1 98.94 95 ALA A O 1
ATOM 710 N N . VAL A 1 96 ? -0.035 7.473 -6.473 1 98.94 96 VAL A N 1
ATOM 711 C CA . VAL A 1 96 ? 0.87 6.891 -5.488 1 98.94 96 VAL A CA 1
ATOM 712 C C . VAL A 1 96 ? 1.837 7.957 -4.98 1 98.94 96 VAL A C 1
ATOM 714 O O . VAL A 1 96 ? 2.402 8.719 -5.77 1 98.94 96 VAL A O 1
ATOM 717 N N . VAL A 1 97 ? 1.98 8.047 -3.641 1 98.94 97 VAL A N 1
ATOM 718 C CA . VAL A 1 97 ? 2.869 9.016 -3.01 1 98.94 97 VAL A CA 1
ATOM 719 C C . VAL A 1 97 ? 3.895 8.297 -2.143 1 98.94 97 VAL A C 1
ATOM 721 O O . VAL A 1 97 ? 3.537 7.426 -1.341 1 98.94 97 VAL A O 1
ATOM 724 N N . PHE A 1 98 ? 5.164 8.594 -2.355 1 98.94 98 PHE A N 1
ATOM 725 C CA . PHE A 1 98 ? 6.223 8.164 -1.449 1 98.94 98 PHE A CA 1
ATOM 726 C C . PHE A 1 98 ? 6.707 9.336 -0.598 1 98.94 98 PHE A C 1
ATOM 728 O O . PHE A 1 98 ? 7.094 10.375 -1.129 1 98.94 98 PHE A O 1
ATOM 735 N N . ILE A 1 99 ? 6.703 9.164 0.667 1 98.94 99 ILE A N 1
ATOM 736 C CA . ILE A 1 99 ? 7.141 10.164 1.636 1 98.94 99 ILE A CA 1
ATOM 737 C C . ILE A 1 99 ? 8.391 9.672 2.355 1 98.94 99 ILE A C 1
ATOM 739 O O . ILE A 1 99 ? 8.344 8.695 3.109 1 98.94 99 ILE A O 1
ATOM 743 N N . PRO A 1 100 ? 9.531 10.359 2.18 1 98.69 100 PRO A N 1
ATOM 744 C CA . PRO A 1 100 ? 10.758 9.93 2.859 1 98.69 100 PRO A CA 1
ATOM 745 C C . PRO A 1 100 ? 10.633 9.984 4.383 1 98.69 100 PRO A C 1
ATOM 747 O O . PRO A 1 100 ? 9.922 10.836 4.918 1 98.69 100 PRO A O 1
ATOM 750 N N . GLY A 1 101 ? 11.352 9.047 5.031 1 98.44 101 GLY A N 1
ATOM 751 C CA . GLY A 1 101 ? 11.445 9.141 6.48 1 98.44 101 GLY A CA 1
ATOM 752 C C . GLY A 1 101 ? 11.859 10.516 6.965 1 98.44 101 GLY A C 1
ATOM 753 O O . GLY A 1 101 ? 12.797 11.109 6.422 1 98.44 101 GLY A O 1
ATOM 754 N N . ASP A 1 102 ? 11.156 11.008 7.922 1 98.12 102 ASP A N 1
ATOM 755 C CA . ASP A 1 102 ? 11.414 12.258 8.625 1 98.12 102 ASP A CA 1
ATOM 756 C C . ASP A 1 102 ? 11.102 13.461 7.746 1 98.12 102 ASP A C 1
ATOM 758 O O . ASP A 1 102 ? 11.328 14.602 8.148 1 98.12 102 ASP A O 1
ATOM 762 N N . ALA A 1 103 ? 10.664 13.281 6.52 1 98.44 103 ALA A N 1
ATOM 763 C CA . ALA A 1 103 ? 10.141 14.406 5.746 1 98.44 103 ALA A CA 1
ATOM 764 C C . ALA A 1 103 ? 8.883 14.984 6.391 1 98.44 103 ALA A C 1
ATOM 766 O O . ALA A 1 103 ? 7.996 14.234 6.809 1 98.44 103 ALA A O 1
ATOM 767 N N . GLU A 1 104 ? 8.844 16.281 6.559 1 98.56 104 GLU A N 1
ATOM 768 C CA . GLU A 1 104 ? 7.598 16.891 7.023 1 98.56 104 GLU A CA 1
ATOM 769 C C . GLU A 1 104 ? 6.488 16.734 5.984 1 98.56 104 GLU A C 1
ATOM 771 O O . GLU A 1 104 ? 6.707 16.969 4.797 1 98.56 104 GLU A O 1
ATOM 776 N N . HIS A 1 105 ? 5.293 16.344 6.434 1 98.88 105 HIS A N 1
ATOM 777 C CA . HIS A 1 105 ? 4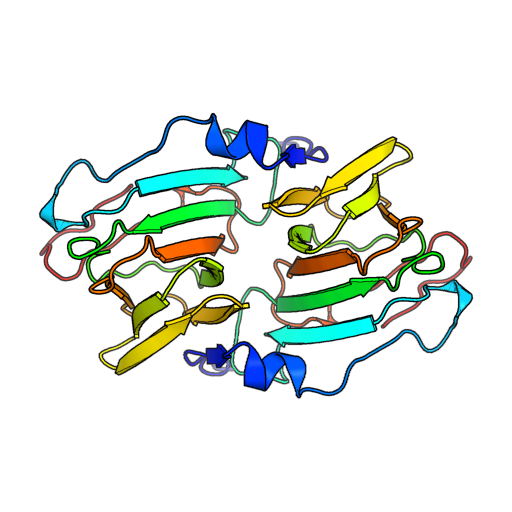.219 16.156 5.469 1 98.88 105 HIS A CA 1
ATOM 778 C C . HIS A 1 105 ? 2.852 16.328 6.125 1 98.88 105 HIS A C 1
ATOM 780 O O . HIS A 1 105 ? 2.732 16.266 7.348 1 98.88 105 HIS A O 1
ATOM 786 N N . GLY A 1 106 ? 1.888 16.656 5.371 1 98.81 106 GLY A N 1
ATOM 787 C CA . GLY A 1 106 ? 0.494 16.844 5.742 1 98.81 106 GLY A CA 1
ATOM 788 C C . GLY A 1 106 ? -0.461 16.656 4.578 1 98.81 106 GLY A C 1
ATOM 789 O O . GLY A 1 106 ? -0.032 16.438 3.445 1 98.81 106 GLY A O 1
ATOM 790 N N . VAL A 1 107 ? -1.753 16.672 4.883 1 98.88 107 VAL A N 1
ATOM 791 C CA . VAL A 1 107 ? -2.797 16.5 3.879 1 98.88 107 VAL A CA 1
ATOM 792 C C . VAL A 1 107 ? -3.918 17.5 4.105 1 98.88 107 VAL A C 1
ATOM 794 O O . VAL A 1 107 ? -4.215 17.859 5.25 1 98.88 107 VAL A O 1
ATOM 797 N N . ARG A 1 108 ? -4.496 17.922 3.02 1 98.56 108 ARG A N 1
ATOM 798 C CA . ARG A 1 108 ? -5.676 18.766 3.092 1 98.56 108 ARG A CA 1
ATOM 799 C C . ARG A 1 108 ? -6.703 18.375 2.037 1 98.56 108 ARG A C 1
ATOM 801 O O . ARG A 1 108 ? -6.344 18.031 0.911 1 98.56 108 ARG A O 1
ATOM 808 N N . ASN A 1 109 ? -7.988 18.484 2.396 1 98.62 109 ASN A N 1
ATOM 809 C CA . ASN A 1 109 ? -9.109 18.281 1.485 1 98.62 109 ASN A CA 1
ATOM 810 C C . ASN A 1 109 ? -10.031 19.5 1.457 1 98.62 109 ASN A C 1
ATOM 812 O O . ASN A 1 109 ? -10.898 19.656 2.322 1 98.62 109 ASN A O 1
ATOM 816 N N . GLU A 1 110 ? -9.914 20.25 0.457 1 95.38 110 GLU A N 1
ATOM 817 C CA . GLU A 1 110 ? -10.773 21.422 0.296 1 95.38 110 GLU A CA 1
ATOM 818 C C . GLU A 1 110 ? -11.867 21.156 -0.736 1 95.38 110 GLU A C 1
ATOM 820 O O . GLU A 1 110 ? -12.609 22.078 -1.101 1 95.38 110 GLU A O 1
ATOM 825 N N . GLY A 1 111 ? -11.867 19.984 -1.233 1 95.69 111 GLY A N 1
ATOM 826 C CA . GLY A 1 111 ? -12.828 19.625 -2.262 1 95.69 111 GLY A CA 1
ATOM 827 C C . GLY A 1 111 ? -14.172 19.188 -1.698 1 95.69 111 GLY A C 1
ATOM 828 O O . GLY A 1 111 ? -14.383 19.25 -0.486 1 95.69 111 GLY A O 1
ATOM 829 N N . GLY A 1 112 ? -15.07 18.75 -2.588 1 96.88 112 GLY A N 1
ATOM 830 C CA . GLY A 1 112 ? -16.453 18.453 -2.217 1 96.88 112 GLY A CA 1
ATOM 831 C C . GLY A 1 112 ? -16.688 17 -1.894 1 96.88 112 GLY A C 1
ATOM 832 O O . GLY A 1 112 ? -17.797 16.609 -1.521 1 96.88 112 GLY A O 1
ATOM 833 N N . GLU A 1 113 ? -15.75 16.156 -2.08 1 98.38 113 GLU A N 1
ATOM 834 C CA . GLU A 1 113 ? -15.844 14.727 -1.787 1 98.38 113 GLU A CA 1
ATOM 835 C C . GLU A 1 113 ? -14.75 14.289 -0.821 1 98.38 113 GLU A C 1
ATOM 837 O O . GLU A 1 113 ? -13.695 14.93 -0.735 1 98.38 113 GLU A O 1
ATOM 842 N N . PRO A 1 114 ? -15.016 13.203 -0.027 1 98.75 114 PRO A N 1
ATOM 843 C CA . PRO A 1 114 ? -13.961 12.719 0.87 1 98.75 114 PRO A CA 1
ATOM 844 C C . PRO A 1 114 ? -12.695 12.312 0.126 1 98.75 114 PRO A C 1
ATOM 846 O O . PRO A 1 114 ? -12.766 11.742 -0.969 1 98.75 114 PRO A O 1
ATOM 849 N N . LEU A 1 115 ? -11.57 12.711 0.648 1 98.88 115 LEU A N 1
ATOM 850 C CA . LEU A 1 115 ? -10.281 12.18 0.223 1 98.88 115 LEU A CA 1
ATOM 851 C C . LEU A 1 115 ? -9.891 10.961 1.045 1 98.88 115 LEU A C 1
ATOM 853 O O . LEU A 1 115 ? -9.812 11.031 2.273 1 98.88 115 LEU A O 1
ATOM 857 N N . VAL A 1 116 ? -9.703 9.766 0.39 1 98.88 116 VAL A N 1
ATOM 858 C CA . VAL A 1 116 ? -9.375 8.523 1.075 1 98.88 116 VAL A CA 1
ATOM 859 C C . VAL A 1 116 ? -8.078 7.949 0.516 1 98.88 116 VAL A C 1
ATOM 861 O O . VAL A 1 116 ? -7.852 7.969 -0.697 1 98.88 116 VAL A O 1
ATOM 864 N N . TRP A 1 117 ? -7.184 7.523 1.423 1 98.88 117 TRP A N 1
ATOM 865 C CA . TRP A 1 117 ? -5.957 6.902 0.938 1 98.88 117 TRP A CA 1
ATOM 866 C C . TRP A 1 117 ? -5.574 5.703 1.799 1 98.88 117 TRP A C 1
ATOM 868 O O . TRP A 1 117 ? -5.898 5.66 2.988 1 98.88 117 TRP A O 1
ATOM 878 N N . PHE A 1 118 ? -5.012 4.715 1.168 1 98.94 118 PHE A N 1
ATOM 879 C CA . PHE A 1 118 ? -4.387 3.559 1.798 1 98.94 118 PHE A CA 1
ATOM 880 C C . PHE A 1 118 ? -2.932 3.854 2.148 1 98.94 118 PHE A C 1
ATOM 882 O O . PHE A 1 118 ? -2.135 4.195 1.274 1 98.94 118 PHE A O 1
ATOM 889 N N . TYR A 1 119 ? -2.543 3.811 3.469 1 98.94 119 TYR A N 1
ATOM 890 C CA . TYR A 1 119 ? -1.18 4.109 3.891 1 98.94 119 TYR A CA 1
ATOM 891 C C . TYR A 1 119 ? -0.45 2.842 4.316 1 98.94 119 TYR A C 1
ATOM 893 O O . TYR A 1 119 ? -1.064 1.913 4.848 1 98.94 119 TYR A O 1
ATOM 901 N N . VAL A 1 120 ? 0.841 2.779 4.09 1 99 120 VAL A N 1
ATOM 902 C CA . VAL A 1 120 ? 1.69 1.664 4.496 1 99 120 VAL A CA 1
ATOM 903 C C . VAL A 1 120 ? 2.982 2.195 5.109 1 99 120 VAL A C 1
ATOM 905 O O . VAL A 1 120 ? 3.588 3.133 4.586 1 99 120 VAL A O 1
ATOM 908 N N . PHE A 1 121 ? 3.383 1.649 6.27 1 98.94 121 PHE A N 1
ATOM 909 C CA . PHE A 1 121 ? 4.668 1.896 6.91 1 98.94 121 PHE A CA 1
ATOM 910 C C . PHE A 1 121 ? 5.52 0.631 6.926 1 98.94 121 PHE A C 1
ATOM 912 O O . PHE A 1 121 ? 4.992 -0.473 7.082 1 98.94 121 PHE A O 1
ATOM 919 N N . PRO A 1 122 ? 6.848 0.78 6.812 1 98.81 122 PRO A N 1
ATOM 920 C CA . PRO A 1 122 ? 7.746 -0.377 6.863 1 98.81 122 PRO A CA 1
ATOM 921 C C . PRO A 1 122 ? 8.109 -0.78 8.289 1 98.81 122 PRO A C 1
ATOM 923 O O . PRO A 1 122 ? 9.289 -0.997 8.594 1 98.81 122 PRO A O 1
ATOM 926 N N . THR A 1 123 ? 7.184 -0.83 9.188 1 98.69 123 THR A N 1
ATOM 927 C CA . THR A 1 123 ? 7.293 -1.357 10.539 1 98.69 123 THR A CA 1
ATOM 928 C C . THR A 1 123 ? 6.055 -2.17 10.906 1 98.69 123 THR A C 1
ATOM 930 O O . THR A 1 123 ? 4.969 -1.924 10.383 1 98.69 123 THR A O 1
ATOM 933 N N . ALA A 1 124 ? 6.227 -3.08 11.805 1 98.19 124 ALA A N 1
ATOM 934 C CA . ALA A 1 124 ? 5.172 -4.051 12.086 1 98.19 124 ALA A CA 1
ATOM 935 C C . ALA A 1 124 ? 4.035 -3.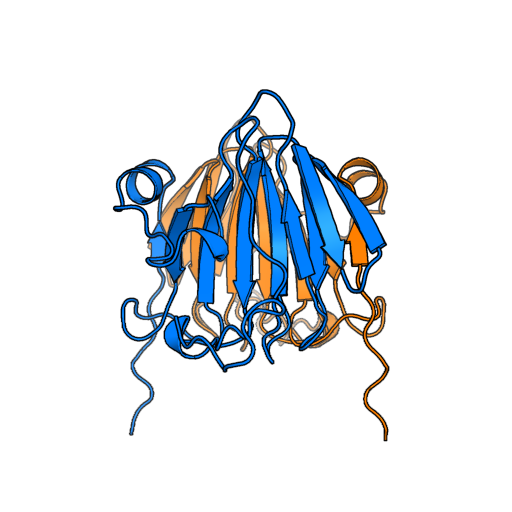41 12.875 1 98.19 124 ALA A C 1
ATOM 937 O O . ALA A 1 124 ? 2.863 -3.73 12.656 1 98.19 124 ALA A O 1
ATOM 938 N N . GLY A 1 125 ? 4.414 -2.584 13.781 1 98.38 125 GLY A N 1
ATOM 939 C CA . GLY A 1 125 ? 3.428 -1.987 14.664 1 98.38 125 GLY A CA 1
ATOM 940 C C . GLY A 1 125 ? 3.156 -0.527 14.352 1 98.38 125 GLY A C 1
ATOM 941 O O . GLY A 1 125 ? 4.07 0.299 14.375 1 98.38 125 GLY A O 1
ATOM 942 N N . PHE A 1 126 ? 1.875 -0.203 14.141 1 98.38 126 PHE A N 1
ATOM 943 C CA . PHE A 1 126 ? 1.511 1.192 13.922 1 98.38 126 PHE A CA 1
ATOM 944 C C . PHE A 1 126 ? 1.885 2.041 15.133 1 98.38 126 PHE A C 1
ATOM 946 O O . PHE A 1 126 ? 2.271 3.203 14.984 1 98.38 126 PHE A O 1
ATOM 953 N N . GLY A 1 127 ? 1.795 1.454 16.281 1 97.44 127 GLY A N 1
ATOM 954 C CA . GLY A 1 127 ? 2.156 2.135 17.516 1 97.44 127 GLY A CA 1
ATOM 955 C C . GLY A 1 127 ? 3.615 2.549 17.562 1 97.44 127 GLY A C 1
ATOM 956 O O . GLY A 1 127 ? 4.004 3.375 18.391 1 97.44 127 GLY A O 1
ATOM 957 N N . ASP A 1 128 ? 4.418 1.971 16.703 1 97.94 128 ASP A N 1
ATOM 958 C CA . ASP A 1 128 ? 5.84 2.301 16.641 1 97.94 128 ASP A CA 1
ATOM 959 C C . ASP A 1 128 ? 6.07 3.58 15.844 1 97.94 128 ASP A C 1
ATOM 961 O O . ASP A 1 128 ? 7.172 4.133 15.859 1 97.94 128 ASP A O 1
ATOM 965 N N . VAL A 1 129 ? 5.086 4.043 15.086 1 98.38 129 VAL A N 1
ATOM 966 C CA . VAL A 1 129 ? 5.184 5.277 14.312 1 98.38 129 VAL A CA 1
ATOM 967 C C . VAL A 1 129 ? 4.895 6.477 15.211 1 98.38 129 VAL A C 1
ATOM 969 O O . VAL A 1 129 ? 3.734 6.766 15.516 1 98.38 129 VAL A O 1
ATOM 972 N N . VAL A 1 130 ? 5.949 7.137 15.57 1 97.94 130 VAL A N 1
ATOM 973 C CA . VAL A 1 130 ? 5.816 8.266 16.484 1 97.94 130 VAL A CA 1
ATOM 974 C C . VAL A 1 130 ? 5.629 9.555 15.688 1 97.94 130 VAL A C 1
ATOM 976 O O . VAL A 1 130 ? 6.555 10.016 15.016 1 97.94 130 VAL A O 1
ATOM 979 N N . TYR A 1 131 ? 4.469 10.133 15.828 1 97.69 131 TYR A N 1
ATOM 980 C CA . TYR A 1 131 ? 4.141 11.391 15.164 1 97.69 131 TYR A CA 1
ATOM 981 C C . TYR A 1 131 ? 4.727 12.578 15.922 1 97.69 131 TYR A C 1
ATOM 983 O O . TYR A 1 131 ? 4.516 12.719 17.125 1 97.69 131 TYR A O 1
ATOM 991 N N . ARG A 1 132 ? 5.496 13.359 15.18 1 97.88 132 ARG A N 1
ATOM 992 C CA . ARG A 1 132 ? 6 14.625 15.695 1 97.88 132 ARG A CA 1
ATOM 993 C C . ARG A 1 132 ? 5.398 15.805 14.93 1 97.88 132 ARG A C 1
ATOM 995 O O . ARG A 1 132 ? 5.887 16.172 13.859 1 97.88 132 ARG A O 1
ATOM 1002 N N . PHE A 1 133 ? 4.398 16.391 15.508 1 97.75 133 PHE A N 1
ATOM 1003 C CA . PHE A 1 133 ? 3.674 17.469 14.82 1 97.75 133 PHE A CA 1
ATOM 1004 C C . PHE A 1 133 ? 4.469 18.766 14.852 1 97.75 133 PHE A C 1
ATOM 1006 O O . PHE A 1 133 ? 5.082 19.094 15.867 1 97.75 133 PHE A O 1
ATOM 1013 N N . SER A 1 134 ? 4.434 19.438 13.812 1 95.56 134 SER A N 1
ATOM 1014 C CA . SER A 1 134 ? 5.27 20.625 13.633 1 95.56 134 SER A CA 1
ATOM 1015 C C . SER A 1 134 ? 4.773 21.781 14.492 1 95.56 134 SER A C 1
ATOM 1017 O O . SER A 1 134 ? 5.559 22.656 14.891 1 95.56 134 SER A O 1
ATOM 1019 N N . HIS A 1 135 ? 3.488 21.875 14.672 1 91.44 135 HIS A N 1
ATOM 1020 C CA . HIS A 1 135 ? 2.924 23 15.414 1 91.44 135 HIS A CA 1
ATOM 1021 C C . HIS A 1 135 ? 3.076 22.797 16.922 1 91.44 135 HIS A C 1
ATOM 1023 O O . HIS A 1 135 ? 2.828 23.719 17.703 1 91.44 135 HIS A O 1
ATOM 1029 N N . GLU A 1 136 ? 3.293 21.484 17.234 1 80.12 136 GLU A N 1
ATOM 1030 C CA . GLU A 1 136 ? 3.48 21.203 18.656 1 80.12 136 GLU A CA 1
ATOM 1031 C C . GLU A 1 136 ? 4.945 21.344 19.047 1 80.12 136 GLU A C 1
ATOM 1033 O O . GLU A 1 136 ? 5.844 21.062 18.25 1 80.12 136 GLU A O 1
ATOM 1038 N N . ASP A 1 137 ? 5.281 22.234 19.891 1 63.53 137 ASP A N 1
ATOM 1039 C CA . ASP A 1 137 ? 6.645 22.25 20.406 1 63.53 137 ASP A CA 1
ATOM 1040 C C . ASP A 1 137 ? 7.105 20.844 20.781 1 63.53 137 ASP A C 1
ATOM 1042 O O . ASP A 1 137 ? 8.305 20.594 20.922 1 63.53 137 ASP A O 1
ATOM 1046 N N . LYS A 1 138 ? 6.246 19.781 21.25 1 52.22 138 LYS A N 1
ATOM 1047 C CA . LYS A 1 138 ? 6.629 18.531 21.891 1 52.22 138 LYS A CA 1
ATOM 1048 C C . LYS A 1 138 ? 6.27 17.328 21.031 1 52.22 138 LYS A C 1
ATOM 1050 O O . LYS A 1 138 ? 5.398 17.422 20.156 1 52.22 138 LYS A O 1
ATOM 1055 N N . LYS A 1 139 ? 6.961 16.203 21.172 1 56 139 LYS A N 1
ATOM 1056 C CA . LYS A 1 139 ? 6.828 14.891 20.547 1 56 139 LYS A CA 1
ATOM 1057 C C . LYS A 1 139 ? 5.457 14.281 20.828 1 56 139 LYS A C 1
ATOM 1059 O O . LYS A 1 139 ? 5.047 14.18 21.984 1 56 139 LYS A O 1
ATOM 1064 N N . ALA A 1 140 ? 4.293 14.25 19.922 1 47.28 140 ALA A N 1
ATOM 1065 C CA . ALA A 1 140 ? 2.99 13.641 20.172 1 47.28 140 ALA A CA 1
ATOM 1066 C C . ALA A 1 140 ? 3.01 12.148 19.875 1 47.28 140 ALA A C 1
ATOM 1068 O O . ALA A 1 140 ? 3.383 11.734 18.781 1 47.28 140 ALA A O 1
ATOM 1069 N N . LYS A 1 141 ? 3.254 11.109 20.734 1 44.75 141 LYS A N 1
ATOM 1070 C CA . LYS A 1 141 ? 3.121 9.672 20.5 1 44.75 141 LYS A CA 1
ATOM 1071 C C . LYS A 1 141 ? 1.672 9.297 20.203 1 44.75 141 LYS A C 1
ATOM 1073 O O . LYS A 1 141 ? 0.767 9.648 20.953 1 44.75 141 LYS A O 1
ATOM 1078 N N . LEU A 1 142 ? 1.187 8.641 18.953 1 41.84 142 LEU A N 1
ATOM 1079 C CA . LEU A 1 142 ? -0.159 8.148 18.688 1 41.84 142 LEU A CA 1
ATOM 1080 C C . LEU A 1 142 ? -0.41 6.832 19.406 1 41.84 142 LEU A C 1
ATOM 1082 O O . LEU A 1 142 ? 0.51 6.035 19.594 1 41.84 142 LEU A O 1
ATOM 1086 N N . MET B 1 1 ? 28.828 4.434 3.105 1 38.25 1 MET B N 1
ATOM 1087 C CA . MET B 1 1 ? 28.359 5.109 1.903 1 38.25 1 MET B CA 1
ATOM 1088 C C . MET B 1 1 ? 27.016 5.797 2.166 1 38.25 1 MET B C 1
ATOM 1090 O O . MET B 1 1 ? 26.188 5.277 2.906 1 38.25 1 MET B O 1
ATOM 1094 N N . SER B 1 2 ? 26.906 7.039 2.023 1 44.81 2 SER B N 1
ATOM 1095 C CA . SER B 1 2 ? 25.719 7.801 2.404 1 44.81 2 SER B CA 1
ATOM 1096 C C . SER B 1 2 ? 24.469 7.242 1.733 1 44.81 2 SER B C 1
ATOM 1098 O O . SER B 1 2 ? 24.5 6.898 0.55 1 44.81 2 SER B O 1
ATOM 1100 N N . GLN B 1 3 ? 23.641 6.582 2.391 1 57.81 3 GLN B N 1
ATOM 1101 C CA . GLN B 1 3 ? 22.406 6.117 1.77 1 57.81 3 GLN B CA 1
ATOM 1102 C C . GLN B 1 3 ? 21.875 7.152 0.783 1 57.81 3 GLN B C 1
ATOM 1104 O O . GLN B 1 3 ? 21.906 8.352 1.05 1 57.81 3 GLN B O 1
ATOM 1109 N N . PRO B 1 4 ? 21.781 6.711 -0.473 1 66.75 4 PRO B N 1
ATOM 1110 C CA . PRO B 1 4 ? 21.281 7.684 -1.445 1 66.75 4 PRO B CA 1
ATOM 1111 C C . PRO B 1 4 ? 20.094 8.484 -0.912 1 66.75 4 PRO B C 1
ATOM 1113 O O . PRO B 1 4 ? 19.266 7.957 -0.164 1 66.75 4 PRO B O 1
ATOM 1116 N N . LYS B 1 5 ? 20.172 9.688 -1.106 1 88.31 5 LYS B N 1
ATOM 1117 C CA . LYS B 1 5 ? 19.172 10.617 -0.611 1 88.31 5 LYS B CA 1
ATOM 1118 C C . LYS B 1 5 ? 17.797 10.312 -1.199 1 88.31 5 LYS B C 1
ATOM 1120 O O . LYS B 1 5 ? 17.641 10.219 -2.418 1 88.31 5 LYS B O 1
ATOM 1125 N N . THR B 1 6 ? 16.906 9.945 -0.416 1 96.25 6 THR B N 1
ATOM 1126 C CA . THR B 1 6 ? 15.523 9.719 -0.828 1 96.25 6 THR B CA 1
ATOM 1127 C C . THR B 1 6 ? 14.797 11.039 -1.058 1 96.25 6 THR B C 1
ATOM 1129 O O . THR B 1 6 ? 15.102 12.039 -0.405 1 96.25 6 THR B O 1
ATOM 1132 N N . THR B 1 7 ? 13.953 11.141 -2.041 1 98.12 7 THR B N 1
ATOM 1133 C CA . THR B 1 7 ? 13.117 12.312 -2.318 1 98.12 7 THR B CA 1
ATOM 1134 C C . THR B 1 7 ? 11.648 11.914 -2.426 1 98.12 7 THR B C 1
ATOM 1136 O O . THR B 1 7 ? 11.328 10.766 -2.746 1 98.12 7 THR B O 1
ATOM 1139 N N . PRO B 1 8 ? 10.797 12.914 -2.096 1 98.69 8 PRO B N 1
ATOM 1140 C CA . PRO B 1 8 ? 9.383 12.602 -2.322 1 98.69 8 PRO B CA 1
ATOM 1141 C C . PRO B 1 8 ? 9.094 12.18 -3.76 1 98.69 8 PRO B C 1
ATOM 1143 O O . PRO B 1 8 ? 9.695 12.711 -4.699 1 98.69 8 PRO B O 1
ATOM 1146 N N . ILE B 1 9 ? 8.227 11.219 -3.971 1 98.81 9 ILE B N 1
ATOM 1147 C CA . ILE B 1 9 ? 7.777 10.773 -5.285 1 98.81 9 ILE B CA 1
ATOM 1148 C C . ILE B 1 9 ? 6.254 10.852 -5.367 1 98.81 9 ILE B C 1
ATOM 1150 O O . ILE B 1 9 ? 5.555 10.352 -4.484 1 98.81 9 ILE B O 1
ATOM 1154 N N . ILE B 1 10 ? 5.742 11.523 -6.348 1 98.81 10 ILE B N 1
ATOM 1155 C CA . ILE B 1 10 ? 4.309 11.625 -6.613 1 98.81 10 ILE B CA 1
ATOM 1156 C C . ILE B 1 10 ? 4.012 11.117 -8.023 1 98.81 10 ILE B C 1
ATOM 1158 O O . ILE B 1 10 ? 4.477 11.688 -9.008 1 98.81 10 ILE B O 1
A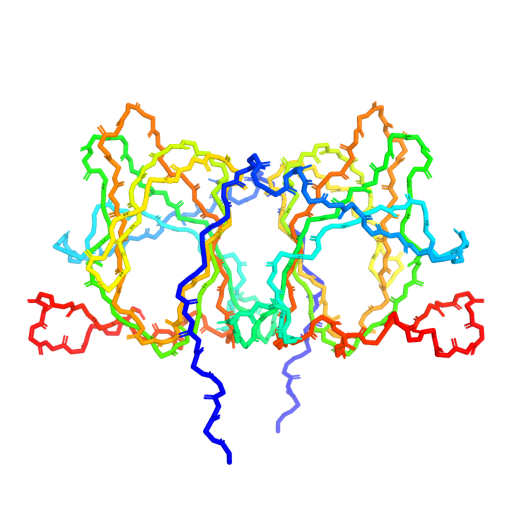TOM 1162 N N . LEU B 1 11 ? 3.281 10.086 -8.086 1 98.88 11 LEU B N 1
ATOM 1163 C CA . LEU B 1 11 ? 2.914 9.492 -9.367 1 98.88 11 LEU B CA 1
ATOM 1164 C C . LEU B 1 11 ? 1.403 9.547 -9.578 1 98.88 11 LEU B C 1
ATOM 1166 O O . LEU B 1 11 ? 0.668 8.727 -9.016 1 98.88 11 LEU B O 1
ATOM 1170 N N . PRO B 1 12 ? 0.961 10.5 -10.398 1 98.81 12 PRO B N 1
ATOM 1171 C CA . PRO B 1 12 ? -0.466 10.477 -10.727 1 98.81 12 PRO B CA 1
ATOM 1172 C C . PRO B 1 12 ? -0.862 9.258 -11.555 1 98.81 12 PRO B C 1
ATOM 1174 O O . PRO B 1 12 ? -0.009 8.641 -12.195 1 98.81 12 PRO B O 1
ATOM 1177 N N . GLU B 1 13 ? -2.191 8.945 -11.516 1 98.44 13 GLU B N 1
ATOM 1178 C CA . GLU B 1 13 ? -2.693 7.773 -12.219 1 98.44 13 GLU B CA 1
ATOM 1179 C C . GLU B 1 13 ? -2.254 7.773 -13.68 1 98.44 13 GLU B C 1
ATOM 1181 O O . GLU B 1 13 ? -1.86 6.738 -14.219 1 98.44 13 GLU B O 1
ATOM 1186 N N . GLN B 1 14 ? -2.314 8.852 -14.289 1 97.94 14 GLN B N 1
ATOM 1187 C CA . GLN B 1 14 ? -2.008 8.961 -15.711 1 97.94 14 GLN B CA 1
ATOM 1188 C C . GLN B 1 14 ? -0.558 8.578 -15.992 1 97.94 14 GLN B C 1
ATOM 1190 O O . GLN B 1 14 ? -0.271 7.891 -16.984 1 97.94 14 GLN B O 1
ATOM 1195 N N . LYS B 1 15 ? 0.389 9.117 -15.164 1 98.12 15 LYS B N 1
ATOM 1196 C CA . LYS B 1 15 ? 1.795 8.758 -15.32 1 98.12 15 LYS B CA 1
ATOM 1197 C C . LYS B 1 15 ? 2.01 7.262 -15.086 1 98.12 15 LYS B C 1
ATOM 1199 O O . LYS B 1 15 ? 2.822 6.637 -15.773 1 98.12 15 LYS B O 1
ATOM 1204 N N . ILE B 1 16 ? 1.269 6.68 -14.156 1 98.5 16 ILE B N 1
ATOM 1205 C CA . ILE B 1 16 ? 1.389 5.262 -13.828 1 98.5 16 ILE B CA 1
ATOM 1206 C C . ILE B 1 16 ? 0.925 4.422 -15.016 1 98.5 16 ILE B C 1
ATOM 1208 O O . ILE B 1 16 ? 1.631 3.508 -15.453 1 98.5 16 ILE B O 1
ATOM 1212 N N . THR B 1 17 ? -0.233 4.715 -15.531 1 96.31 17 THR B N 1
ATOM 1213 C CA . THR B 1 17 ? -0.837 3.902 -16.578 1 96.31 17 THR B CA 1
ATOM 1214 C C . THR B 1 17 ? -0.06 4.039 -17.891 1 96.31 17 THR B C 1
ATOM 1216 O O . THR B 1 17 ? -0.195 3.209 -18.781 1 96.31 17 THR B O 1
ATOM 1219 N N . SER B 1 18 ? 0.779 5.094 -17.984 1 96.75 18 SER B N 1
ATOM 1220 C CA . SER B 1 18 ? 1.553 5.316 -19.203 1 96.75 18 SER B CA 1
ATOM 1221 C C . SER B 1 18 ? 2.879 4.562 -19.156 1 96.75 18 SER B C 1
ATOM 1223 O O . SER B 1 18 ? 3.566 4.445 -20.172 1 96.75 18 SER B O 1
ATOM 1225 N N . GLN B 1 19 ? 3.26 4.117 -17.969 1 96.62 19 GLN B N 1
ATOM 1226 C CA . GLN B 1 19 ? 4.484 3.336 -17.859 1 96.62 19 GLN B CA 1
ATOM 1227 C C . GLN B 1 19 ? 4.352 1.99 -18.562 1 96.62 19 GLN B C 1
ATOM 1229 O O . GLN B 1 19 ? 3.289 1.365 -18.516 1 96.62 19 GLN B O 1
ATOM 1234 N N . PRO B 1 20 ? 5.422 1.565 -19.203 1 96.44 20 PRO B N 1
ATOM 1235 C CA . PRO B 1 20 ? 5.348 0.228 -19.797 1 96.44 20 PRO B CA 1
ATOM 1236 C C . PRO B 1 20 ? 5.09 -0.863 -18.766 1 96.44 20 PRO B C 1
ATOM 1238 O O . PRO B 1 20 ? 5.629 -0.807 -17.656 1 96.44 20 PRO B O 1
ATOM 1241 N N . ALA B 1 21 ? 4.281 -1.777 -19.156 1 97.94 21 ALA B N 1
ATOM 1242 C CA . ALA B 1 21 ? 4.004 -2.912 -18.281 1 97.94 21 ALA B CA 1
ATOM 1243 C C . ALA B 1 21 ? 5.105 -3.963 -18.375 1 97.94 21 ALA B C 1
ATOM 1245 O O . ALA B 1 21 ? 5.707 -4.148 -19.438 1 97.94 21 ALA B O 1
ATOM 1246 N N . GLU B 1 22 ? 5.336 -4.609 -17.281 1 98.06 22 GLU B N 1
ATOM 1247 C CA . GLU B 1 22 ? 6.246 -5.75 -17.188 1 98.06 22 GLU B CA 1
ATOM 1248 C C . GLU B 1 22 ? 5.477 -7.066 -17.141 1 98.06 22 GLU B C 1
ATOM 1250 O O . GLU B 1 22 ? 4.289 -7.09 -16.797 1 98.06 22 GLU B O 1
ATOM 1255 N N . SER B 1 23 ? 6.086 -8.164 -17.531 1 98.12 23 SER B N 1
ATOM 1256 C CA . SER B 1 23 ? 5.516 -9.508 -17.469 1 98.12 23 SER B CA 1
ATOM 1257 C C . SER B 1 23 ? 6.598 -10.562 -17.297 1 98.12 23 SER B C 1
ATOM 1259 O O . SER B 1 23 ? 7.789 -10.266 -17.391 1 98.12 23 SER B O 1
ATOM 1261 N N . PHE B 1 24 ? 6.125 -11.68 -16.891 1 96.69 24 PHE B N 1
ATOM 1262 C CA . PHE B 1 24 ? 7.086 -12.781 -16.828 1 96.69 24 PHE B CA 1
ATOM 1263 C C . PHE B 1 24 ? 7.484 -13.242 -18.219 1 96.69 24 PHE B C 1
ATOM 1265 O O . PHE B 1 24 ? 6.637 -13.352 -19.109 1 96.69 24 PHE B O 1
ATOM 1272 N N . PRO B 1 25 ? 8.773 -13.5 -18.375 1 95.81 25 PRO B N 1
ATOM 1273 C CA . PRO B 1 25 ? 9.18 -14.07 -19.656 1 95.81 25 PRO B CA 1
ATOM 1274 C C . PRO B 1 25 ? 8.656 -15.492 -19.875 1 95.81 25 PRO B C 1
ATOM 1276 O O . PRO B 1 25 ? 8.453 -15.914 -21.016 1 95.81 25 PRO B O 1
ATOM 1279 N N . THR B 1 26 ? 8.508 -16.281 -18.828 1 95 26 THR B N 1
ATOM 1280 C CA . THR B 1 26 ? 8 -17.641 -18.844 1 95 26 THR B CA 1
ATOM 1281 C C . THR B 1 26 ? 6.492 -17.672 -18.625 1 95 26 THR B C 1
ATOM 1283 O O . THR B 1 26 ? 6.008 -17.391 -17.531 1 95 26 THR B O 1
ATOM 1286 N N . PRO B 1 27 ? 5.73 -18.062 -19.562 1 94.38 27 PRO B N 1
ATOM 1287 C CA . PRO B 1 27 ? 4.27 -17.984 -19.484 1 94.38 27 PRO B CA 1
ATOM 1288 C C . PRO B 1 27 ? 3.697 -18.797 -18.328 1 94.38 27 PRO B C 1
ATOM 1290 O O . PRO B 1 27 ? 2.656 -18.438 -17.766 1 94.38 27 PRO B O 1
ATOM 1293 N N . SER B 1 28 ? 4.352 -19.875 -17.938 1 96 28 SER B N 1
ATOM 1294 C CA . SER B 1 28 ? 3.83 -20.719 -16.859 1 96 28 SER B CA 1
ATOM 1295 C C . SER B 1 28 ? 3.885 -20 -15.516 1 96 28 SER B C 1
ATOM 1297 O O . SER B 1 28 ? 3.242 -20.438 -14.555 1 96 28 SER B O 1
ATOM 1299 N N . ASN B 1 29 ? 4.641 -18.922 -15.492 1 97.69 29 ASN B N 1
ATOM 1300 C CA . ASN B 1 29 ? 4.758 -18.172 -14.25 1 97.69 29 ASN B CA 1
ATOM 1301 C C . ASN B 1 29 ? 3.553 -17.266 -14.023 1 97.69 29 ASN B C 1
ATOM 1303 O O . ASN B 1 29 ? 3.314 -16.797 -12.906 1 97.69 29 ASN B O 1
ATOM 1307 N N . GLY B 1 30 ? 2.861 -16.969 -15.117 1 97.81 30 GLY B N 1
ATOM 1308 C CA . GLY B 1 30 ? 1.663 -16.156 -14.945 1 97.81 30 GLY B CA 1
ATOM 1309 C C . GLY B 1 30 ? 1.262 -15.414 -16.203 1 97.81 30 GLY B C 1
ATOM 1310 O O . GLY B 1 30 ? 2.119 -15.008 -17 1 97.81 30 GLY B O 1
ATOM 1311 N N . HIS B 1 31 ? 0.003 -15.359 -16.453 1 98.38 31 HIS B N 1
ATOM 1312 C CA . HIS B 1 31 ? -0.585 -14.375 -17.359 1 98.38 31 HIS B CA 1
ATOM 1313 C C . HIS B 1 31 ? -1.016 -13.117 -16.609 1 98.38 31 HIS B C 1
ATOM 1315 O O . HIS B 1 31 ? -2.203 -12.938 -16.328 1 98.38 31 HIS B O 1
ATOM 1321 N N . VAL B 1 32 ? -0.093 -12.344 -16.297 1 98.75 32 VAL B N 1
ATOM 1322 C CA . VAL B 1 32 ? -0.206 -11.156 -15.453 1 98.75 32 VAL B CA 1
ATOM 1323 C C . VAL B 1 32 ? 0.831 -10.117 -15.875 1 98.75 32 VAL B C 1
ATOM 1325 O O . VAL B 1 32 ? 1.885 -10.469 -16.406 1 98.75 32 VAL B O 1
ATOM 1328 N N . THR B 1 33 ? 0.48 -8.883 -15.75 1 98.5 33 THR B N 1
ATOM 1329 C CA . THR B 1 33 ? 1.425 -7.789 -15.961 1 98.5 33 THR B CA 1
ATOM 1330 C C . THR B 1 33 ? 1.521 -6.906 -14.719 1 98.5 33 THR B C 1
ATOM 1332 O O . THR B 1 33 ? 0.682 -7 -13.82 1 98.5 33 THR B O 1
ATOM 1335 N N . TRP B 1 34 ? 2.602 -6.152 -14.648 1 98.62 34 TRP B N 1
ATOM 1336 C CA . TRP B 1 34 ? 2.701 -5.203 -13.547 1 98.62 34 TRP B CA 1
ATOM 1337 C C . TRP B 1 34 ? 3.523 -3.984 -13.945 1 98.62 34 TRP B C 1
ATOM 1339 O O . TRP B 1 34 ? 4.188 -3.99 -14.984 1 98.62 34 TRP B O 1
ATOM 1349 N N . ARG B 1 35 ? 3.359 -2.945 -13.227 1 98.62 35 ARG B N 1
ATOM 1350 C CA . ARG B 1 35 ? 4.168 -1.731 -13.273 1 98.62 35 ARG B CA 1
ATOM 1351 C C . ARG B 1 35 ? 4.82 -1.46 -11.922 1 98.62 35 ARG B C 1
ATOM 1353 O O . ARG B 1 35 ? 4.133 -1.227 -10.922 1 98.62 35 ARG B O 1
ATOM 1360 N N . THR B 1 36 ? 6.148 -1.536 -11.891 1 98.62 36 THR B N 1
ATOM 1361 C CA . THR B 1 36 ? 6.879 -1.197 -10.672 1 98.62 36 THR B CA 1
ATOM 1362 C C . THR B 1 36 ? 6.969 0.316 -10.5 1 98.62 36 THR B C 1
ATOM 1364 O O . THR B 1 36 ? 7.551 1.009 -11.336 1 98.62 36 THR B O 1
ATOM 1367 N N . LEU B 1 37 ? 6.449 0.801 -9.422 1 98.88 37 LEU B N 1
ATOM 1368 C CA . LEU B 1 37 ? 6.289 2.242 -9.266 1 98.88 37 LEU B CA 1
ATOM 1369 C C . LEU B 1 37 ? 7.348 2.803 -8.312 1 98.88 37 LEU B C 1
ATOM 1371 O O . LEU B 1 37 ? 7.789 3.941 -8.477 1 98.88 37 LEU B O 1
ATOM 1375 N N . LEU B 1 38 ? 7.691 2.117 -7.273 1 98.81 38 LEU B N 1
ATOM 1376 C CA . LEU B 1 38 ? 8.703 2.451 -6.277 1 98.81 38 LEU B CA 1
ATOM 1377 C C . LEU B 1 38 ? 9.703 1.312 -6.113 1 98.81 38 LEU B C 1
ATOM 1379 O O . LEU B 1 38 ? 9.32 0.197 -5.746 1 98.81 38 LEU B O 1
ATOM 1383 N N . SER B 1 39 ? 10.938 1.6 -6.398 1 98.69 39 SER B N 1
ATOM 1384 C CA . SER B 1 39 ? 11.977 0.582 -6.281 1 98.69 39 SER B CA 1
ATOM 1385 C C . SER B 1 39 ? 13.359 1.191 -6.43 1 98.69 39 SER B C 1
ATOM 1387 O O . SER B 1 39 ? 13.648 1.872 -7.418 1 98.69 39 SER B O 1
ATOM 1389 N N . THR B 1 40 ? 14.211 0.888 -5.449 1 97.31 40 THR B N 1
ATOM 1390 C CA . THR B 1 40 ? 15.617 1.211 -5.66 1 97.31 40 THR B CA 1
ATOM 1391 C C . THR B 1 40 ? 16.281 0.188 -6.582 1 97.31 40 THR B C 1
ATOM 1393 O O . THR B 1 40 ? 15.961 -1.003 -6.52 1 97.31 40 THR B O 1
ATOM 1396 N N . PRO B 1 41 ? 17.156 0.559 -7.516 1 96.31 41 PRO B N 1
ATOM 1397 C CA . PRO B 1 41 ? 17.656 1.927 -7.656 1 96.31 41 PRO B CA 1
ATOM 1398 C C . PRO B 1 41 ? 16.859 2.748 -8.672 1 96.31 41 PRO B C 1
ATOM 1400 O O . PRO B 1 41 ? 17.219 3.898 -8.945 1 96.31 41 PRO B O 1
ATOM 1403 N N . GLN B 1 42 ? 15.789 2.291 -9.266 1 96 42 GLN B N 1
ATOM 1404 C CA . GLN B 1 42 ? 15.062 2.965 -10.344 1 96 42 GLN B CA 1
ATOM 1405 C C . GLN B 1 42 ? 14.414 4.254 -9.844 1 96 42 GLN B C 1
ATOM 1407 O O . GLN B 1 42 ? 14.203 5.188 -10.617 1 96 42 GLN B O 1
ATOM 1412 N N . THR B 1 43 ? 14.047 4.344 -8.594 1 98 43 THR B N 1
ATOM 1413 C CA . THR B 1 43 ? 13.484 5.539 -7.977 1 98 43 THR B CA 1
ATOM 1414 C C . THR B 1 43 ? 14.219 5.875 -6.68 1 98 43 THR B C 1
ATOM 1416 O O . THR B 1 43 ? 14.789 4.988 -6.039 1 98 43 THR B O 1
ATOM 1419 N N . PRO B 1 44 ? 14.211 7.121 -6.316 1 98.19 44 PRO B N 1
ATOM 1420 C CA . PRO B 1 44 ? 14.875 7.523 -5.074 1 98.19 44 PRO B CA 1
ATOM 1421 C C . PRO B 1 44 ? 14.023 7.262 -3.838 1 98.19 44 PRO B C 1
ATOM 1423 O O . PRO B 1 44 ? 13.883 8.141 -2.982 1 98.19 44 PRO B O 1
ATOM 1426 N N . SER B 1 45 ? 13.406 6.082 -3.713 1 98.31 45 SER B N 1
ATOM 1427 C CA . SER B 1 45 ? 12.633 5.617 -2.562 1 98.31 45 SER B CA 1
ATOM 1428 C C . SER B 1 45 ? 13.5 4.777 -1.627 1 98.31 45 SER B C 1
ATOM 1430 O O . SER B 1 45 ? 14.719 4.711 -1.788 1 98.31 45 SER B O 1
ATOM 1432 N N . SER B 1 46 ? 12.883 4.305 -0.535 1 97.94 46 SER B N 1
ATOM 1433 C CA . SER B 1 46 ? 13.609 3.496 0.439 1 97.94 46 SER B CA 1
ATOM 1434 C C . SER B 1 46 ? 12.664 2.592 1.223 1 97.94 46 SER B C 1
ATOM 1436 O O . SER B 1 46 ? 11.445 2.76 1.161 1 97.94 46 SER B O 1
ATOM 1438 N N . ASP B 1 47 ? 13.133 1.617 1.799 1 98.44 47 ASP B N 1
ATOM 1439 C CA . ASP B 1 47 ? 12.523 0.804 2.85 1 98.44 47 ASP B CA 1
ATOM 1440 C C . ASP B 1 47 ? 11.43 -0.097 2.283 1 98.44 47 ASP B C 1
ATOM 1442 O O . ASP B 1 47 ? 11.164 -1.173 2.824 1 98.44 47 ASP B O 1
ATOM 1446 N N . MET B 1 48 ? 10.734 0.38 1.278 1 98.88 48 MET B N 1
ATOM 1447 C CA . MET B 1 48 ? 9.633 -0.347 0.655 1 98.88 48 MET B CA 1
ATOM 1448 C C . MET B 1 48 ? 9.703 -0.242 -0.865 1 98.88 48 MET B C 1
ATOM 1450 O O . MET B 1 48 ? 10.18 0.76 -1.4 1 98.88 48 MET B O 1
ATOM 1454 N N . CYS B 1 49 ? 9.234 -1.185 -1.555 1 98.88 49 CYS B N 1
ATOM 1455 C CA . CYS B 1 49 ? 8.93 -1.084 -2.977 1 98.88 49 CYS B CA 1
ATOM 1456 C C . CYS B 1 49 ? 7.473 -1.451 -3.246 1 98.88 49 CYS B C 1
ATOM 1458 O O . CYS B 1 49 ? 6.836 -2.113 -2.426 1 98.88 49 CYS B O 1
ATOM 1460 N N . ALA B 1 50 ? 6.945 -0.989 -4.363 1 98.94 50 ALA B N 1
ATOM 1461 C CA . ALA B 1 50 ? 5.516 -1.106 -4.629 1 98.94 50 ALA B CA 1
ATOM 1462 C C . ALA B 1 50 ? 5.219 -0.992 -6.121 1 98.94 50 ALA B C 1
ATOM 1464 O O . ALA B 1 50 ? 6.043 -0.481 -6.883 1 98.94 50 ALA B O 1
ATOM 1465 N N . GLY B 1 51 ? 4.09 -1.474 -6.461 1 98.88 51 GLY B N 1
ATOM 1466 C CA . GLY B 1 51 ? 3.639 -1.395 -7.844 1 98.88 51 GLY B CA 1
ATOM 1467 C C . GLY B 1 51 ? 2.186 -1.796 -8.016 1 98.88 51 GLY B C 1
ATOM 1468 O O . GLY B 1 51 ? 1.459 -1.961 -7.039 1 98.88 51 GLY B O 1
ATOM 1469 N N . LEU B 1 52 ? 1.739 -1.788 -9.242 1 98.88 52 LEU B N 1
ATOM 1470 C CA . LEU B 1 52 ? 0.389 -2.182 -9.633 1 98.88 52 LEU B CA 1
ATOM 1471 C C . LEU B 1 52 ? 0.421 -3.406 -10.539 1 98.88 52 LEU B C 1
ATOM 1473 O O . LEU B 1 52 ? 1.101 -3.404 -11.57 1 98.88 52 LEU B O 1
ATOM 1477 N N . ALA B 1 53 ? -0.268 -4.398 -10.148 1 98.81 53 ALA B N 1
ATOM 1478 C CA . ALA B 1 53 ? -0.363 -5.617 -10.945 1 98.81 53 ALA B CA 1
ATOM 1479 C C . ALA B 1 53 ? -1.76 -5.773 -11.539 1 98.81 53 ALA B C 1
ATOM 1481 O O . ALA B 1 53 ? -2.742 -5.301 -10.961 1 98.81 53 ALA B O 1
ATOM 1482 N N . THR B 1 54 ? -1.854 -6.414 -12.656 1 98.69 54 THR B N 1
ATOM 1483 C CA . THR B 1 54 ? -3.115 -6.617 -13.359 1 98.69 54 THR B CA 1
ATOM 1484 C C . THR B 1 54 ? -3.213 -8.047 -13.891 1 98.69 54 THR B C 1
ATOM 1486 O O . THR B 1 54 ? -2.355 -8.492 -14.656 1 98.69 54 THR B O 1
ATOM 1489 N N . CYS B 1 55 ? -4.219 -8.719 -13.477 1 98.62 55 CYS B N 1
ATOM 1490 C CA . CYS B 1 55 ? -4.629 -9.953 -14.125 1 98.62 55 CYS B CA 1
ATOM 1491 C C . CYS B 1 55 ? -5.75 -9.703 -15.125 1 98.62 55 CYS B C 1
ATOM 1493 O O . CYS B 1 55 ? -6.828 -9.234 -14.758 1 98.62 55 CYS B O 1
ATOM 1495 N N . PRO B 1 56 ? -5.551 -10.078 -16.406 1 98.31 56 PRO B N 1
ATOM 1496 C CA . PRO B 1 56 ? -6.641 -9.898 -17.359 1 98.31 56 PRO B CA 1
ATOM 1497 C C . PRO B 1 56 ? -7.836 -10.805 -17.078 1 98.31 56 PRO B C 1
ATOM 1499 O O . PRO B 1 56 ? -7.715 -11.766 -16.312 1 98.31 56 PRO B O 1
ATOM 1502 N N . PRO B 1 57 ? -9.023 -10.453 -17.719 1 98.31 57 PRO B N 1
ATOM 1503 C CA . PRO B 1 57 ? -10.227 -11.25 -17.484 1 98.31 57 PRO B CA 1
ATOM 1504 C C . PRO B 1 57 ? -10.125 -12.656 -18.062 1 98.31 57 PRO B C 1
ATOM 1506 O O . PRO B 1 57 ? -9.523 -12.852 -19.125 1 98.31 57 PRO B O 1
ATOM 1509 N N . ARG B 1 58 ? -10.625 -13.609 -17.359 1 96.88 58 ARG B N 1
ATOM 1510 C CA . ARG B 1 58 ? -10.898 -14.977 -17.797 1 96.88 58 ARG B CA 1
ATOM 1511 C C . ARG B 1 58 ? -9.641 -15.828 -17.75 1 96.88 58 ARG B C 1
ATOM 1513 O O . ARG B 1 58 ? -9.68 -17 -17.359 1 96.88 58 ARG B O 1
ATOM 1520 N N . THR B 1 59 ? -8.5 -15.266 -18.156 1 95.5 59 THR B N 1
ATOM 1521 C CA . THR B 1 59 ? -7.324 -16.109 -18.344 1 95.5 59 THR B CA 1
ATOM 1522 C C . THR B 1 59 ? -6.203 -15.703 -17.406 1 95.5 59 THR B C 1
ATOM 1524 O O . THR B 1 59 ? -5.18 -16.391 -17.297 1 95.5 59 THR B O 1
ATOM 1527 N N . GLY B 1 60 ? -6.383 -14.625 -16.75 1 98.38 60 GLY B N 1
ATOM 1528 C CA . GLY B 1 60 ? -5.297 -14.086 -15.945 1 98.38 60 GLY B CA 1
ATOM 1529 C C . GLY B 1 60 ? -4.977 -14.938 -14.734 1 98.38 60 GLY B C 1
ATOM 1530 O O . GLY B 1 60 ? -5.879 -15.453 -14.07 1 98.38 60 GLY B O 1
ATOM 1531 N N . PHE B 1 61 ? -3.615 -15.055 -14.461 1 98.62 61 PHE B N 1
ATOM 1532 C CA . PHE B 1 61 ? -3.201 -15.727 -13.234 1 98.62 61 PHE B CA 1
ATOM 1533 C C . PHE B 1 61 ? -1.757 -15.383 -12.891 1 98.62 61 PHE B C 1
ATOM 1535 O O . PHE B 1 61 ? -0.996 -14.945 -13.758 1 98.62 61 PHE B O 1
ATOM 1542 N N . LEU B 1 62 ? -1.397 -15.453 -11.672 1 98.81 62 LEU B N 1
ATOM 1543 C CA . LEU B 1 62 ? -0.052 -15.5 -11.109 1 98.81 62 LEU B CA 1
ATOM 1544 C C . LEU B 1 62 ? 0.214 -16.844 -10.438 1 98.81 62 LEU B C 1
ATOM 1546 O O . LEU B 1 62 ? -0.461 -17.203 -9.477 1 98.81 62 LEU B O 1
ATOM 1550 N N . ALA B 1 63 ? 1.197 -17.547 -10.93 1 98.56 63 ALA B N 1
ATOM 1551 C CA . ALA B 1 63 ? 1.455 -18.891 -10.445 1 98.56 63 ALA B CA 1
ATOM 1552 C C . ALA B 1 63 ? 1.885 -18.875 -8.977 1 98.56 63 ALA B C 1
ATOM 1554 O O . ALA B 1 63 ? 2.523 -17.922 -8.523 1 98.56 63 ALA B O 1
ATOM 1555 N N . CYS B 1 64 ? 1.562 -19.953 -8.312 1 98.5 64 CYS B N 1
ATOM 1556 C CA . CYS B 1 64 ? 1.958 -20.078 -6.91 1 98.5 64 CYS B CA 1
ATOM 1557 C C . CYS B 1 64 ? 3.471 -19.969 -6.762 1 98.5 64 CYS B C 1
ATOM 1559 O O . CYS B 1 64 ? 4.215 -20.594 -7.52 1 98.5 64 CYS B O 1
ATOM 1561 N N . HIS B 1 65 ? 3.85 -19.203 -5.859 1 98.62 65 HIS B N 1
ATOM 1562 C CA . HIS B 1 65 ? 5.262 -18.938 -5.613 1 98.62 65 HIS B CA 1
ATOM 1563 C C . HIS B 1 65 ? 5.492 -18.5 -4.172 1 98.62 65 HIS B C 1
ATOM 1565 O O . HIS B 1 65 ? 4.543 -18.359 -3.396 1 98.62 65 HIS B O 1
ATOM 1571 N N . ARG B 1 66 ? 6.762 -18.359 -3.807 1 98.25 66 ARG B N 1
ATOM 1572 C CA . ARG B 1 66 ? 7.195 -17.875 -2.498 1 98.25 66 ARG B CA 1
ATOM 1573 C C . ARG B 1 66 ? 8.258 -16.797 -2.635 1 98.25 66 ARG B C 1
ATOM 1575 O O . ARG B 1 66 ? 8.992 -16.766 -3.627 1 98.25 66 ARG B O 1
ATOM 1582 N N . HIS B 1 67 ? 8.328 -15.977 -1.768 1 98.31 67 HIS B N 1
ATOM 1583 C CA . HIS B 1 67 ? 9.438 -15.062 -1.509 1 98.31 67 HIS B CA 1
ATOM 1584 C C . HIS B 1 67 ? 9.562 -14.758 -0.021 1 98.31 67 HIS B C 1
ATOM 1586 O O . HIS B 1 67 ? 8.602 -14.922 0.733 1 98.31 67 HIS B O 1
ATOM 1592 N N . THR B 1 68 ? 10.742 -14.328 0.429 1 98.44 68 THR B N 1
ATOM 1593 C CA . THR B 1 68 ? 11.062 -14.18 1.843 1 98.44 68 THR B CA 1
ATOM 1594 C C . THR B 1 68 ? 10.273 -13.031 2.459 1 98.44 68 THR B C 1
ATOM 1596 O O . THR B 1 68 ? 9.859 -13.102 3.617 1 98.44 68 THR B O 1
ATOM 1599 N N . GLN B 1 69 ? 10.102 -12.008 1.708 1 98.56 69 GLN B N 1
ATOM 1600 C CA . GLN B 1 69 ? 9.445 -10.812 2.227 1 98.56 69 GLN B CA 1
ATOM 1601 C C . GLN B 1 69 ? 7.938 -11.031 2.371 1 98.56 69 GLN B C 1
ATOM 1603 O O . GLN B 1 69 ? 7.312 -11.656 1.515 1 98.56 69 GLN B O 1
ATOM 1608 N N . ALA B 1 70 ? 7.352 -10.523 3.457 1 98.81 70 ALA B N 1
ATOM 1609 C CA . ALA B 1 70 ? 5.902 -10.359 3.504 1 98.81 70 ALA B CA 1
ATOM 1610 C C . ALA B 1 70 ? 5.418 -9.438 2.395 1 98.81 70 ALA B C 1
ATOM 1612 O O . ALA B 1 70 ? 6.215 -8.719 1.785 1 98.81 70 ALA B O 1
ATOM 1613 N N . GLU B 1 71 ? 4.145 -9.477 2.1 1 98.94 71 GLU B N 1
ATOM 1614 C CA . GLU B 1 71 ? 3.57 -8.68 1.017 1 98.94 71 GLU B CA 1
ATOM 1615 C C . GLU B 1 71 ? 2.156 -8.219 1.361 1 98.94 71 GLU B C 1
ATOM 1617 O O . GLU B 1 71 ? 1.414 -8.93 2.041 1 98.94 71 GLU B O 1
ATOM 1622 N N . ILE B 1 72 ? 1.797 -7.027 1.014 1 99 72 ILE B N 1
ATOM 1623 C CA . ILE B 1 72 ? 0.443 -6.5 1.142 1 99 72 ILE B CA 1
ATOM 1624 C C . ILE B 1 72 ? -0.159 -6.281 -0.245 1 99 72 ILE B C 1
ATOM 1626 O O . ILE B 1 72 ? 0.517 -5.785 -1.151 1 99 72 ILE B O 1
ATOM 1630 N N . TYR B 1 73 ? -1.418 -6.738 -0.467 1 98.94 73 TYR B N 1
ATOM 1631 C CA . TYR B 1 73 ? -2.244 -6.348 -1.604 1 98.94 73 TYR B CA 1
ATOM 1632 C C . TYR B 1 73 ? -3.352 -5.395 -1.174 1 98.94 73 TYR B C 1
ATOM 1634 O O . TYR B 1 73 ? -4.031 -5.637 -0.173 1 98.94 73 TYR B O 1
ATOM 1642 N N . TYR B 1 74 ? -3.562 -4.344 -1.795 1 99 74 TYR B N 1
ATOM 1643 C CA . TYR B 1 74 ? -4.809 -3.584 -1.822 1 99 74 TYR B CA 1
ATOM 1644 C C . TYR B 1 74 ? -5.508 -3.732 -3.168 1 99 74 TYR B C 1
ATOM 1646 O O . TYR B 1 74 ? -4.992 -3.287 -4.195 1 99 74 TYR B O 1
ATOM 1654 N N . ILE B 1 75 ? -6.691 -4.344 -3.227 1 98.94 75 ILE B N 1
ATOM 1655 C CA . ILE B 1 75 ? -7.406 -4.578 -4.477 1 98.94 75 ILE B CA 1
ATOM 1656 C C . ILE B 1 75 ? -8.055 -3.283 -4.949 1 98.94 75 ILE B C 1
ATOM 1658 O O . ILE B 1 75 ? -8.938 -2.744 -4.277 1 98.94 75 ILE B O 1
ATOM 1662 N N . THR B 1 76 ? -7.645 -2.826 -6.113 1 98.81 76 THR B N 1
ATOM 1663 C CA . THR B 1 76 ? -8.078 -1.506 -6.555 1 98.81 76 THR B CA 1
ATOM 1664 C C . THR B 1 76 ? -9.258 -1.617 -7.516 1 98.81 76 THR B C 1
ATOM 1666 O O . THR B 1 76 ? -10.016 -0.66 -7.691 1 98.81 76 THR B O 1
ATOM 1669 N N . SER B 1 77 ? -9.336 -2.713 -8.188 1 98.38 77 SER B N 1
ATOM 1670 C CA . SER B 1 77 ? -10.422 -2.938 -9.141 1 98.38 77 SER B CA 1
ATOM 1671 C C . SER B 1 77 ? -10.633 -4.426 -9.398 1 98.38 77 SER B C 1
ATOM 1673 O O . SER B 1 77 ? -9.695 -5.219 -9.289 1 98.38 77 SER B O 1
ATOM 1675 N N . GLY B 1 78 ? -11.891 -4.809 -9.766 1 98.44 78 GLY B N 1
ATOM 1676 C CA . GLY B 1 78 ? -12.211 -6.168 -10.172 1 98.44 78 GLY B CA 1
ATOM 1677 C C . GLY B 1 78 ? -12.328 -7.129 -9.008 1 98.44 78 GLY B C 1
ATOM 1678 O O . GLY B 1 78 ? -12.547 -6.711 -7.871 1 98.44 78 GLY B O 1
ATOM 1679 N N . SER B 1 79 ? -12.445 -8.398 -9.359 1 98.38 79 SER B N 1
ATOM 1680 C CA . SER B 1 79 ? -12.531 -9.5 -8.398 1 98.38 79 SER B CA 1
ATOM 1681 C C . SER B 1 79 ? -11.734 -10.703 -8.875 1 98.38 79 SER B C 1
ATOM 1683 O O . SER B 1 79 ? -11.43 -10.828 -10.062 1 98.38 79 SER B O 1
ATOM 1685 N N . GLY B 1 80 ? -11.359 -11.516 -7.984 1 98.62 80 GLY B N 1
ATOM 1686 C CA . GLY B 1 80 ? -10.609 -12.727 -8.273 1 98.62 80 GLY B CA 1
ATOM 1687 C C . GLY B 1 80 ? -10.359 -13.586 -7.051 1 98.62 80 GLY B C 1
ATOM 1688 O O . GLY B 1 80 ? -11.109 -13.508 -6.07 1 98.62 80 GLY B O 1
ATOM 1689 N N . VAL B 1 81 ? -9.43 -14.523 -7.191 1 98.81 81 VAL B N 1
ATOM 1690 C CA . VAL B 1 81 ? -9.109 -15.445 -6.109 1 98.81 81 VAL B CA 1
ATOM 1691 C C . VAL B 1 81 ? -7.629 -15.344 -5.762 1 98.81 81 VAL B C 1
ATOM 1693 O O . VAL B 1 81 ? -6.77 -15.406 -6.645 1 98.81 81 VAL B O 1
ATOM 1696 N N . VAL B 1 82 ? -7.348 -15.102 -4.516 1 98.88 82 VAL B N 1
ATOM 1697 C CA . VAL B 1 82 ? -5.992 -15.219 -3.982 1 98.88 82 VAL B CA 1
ATOM 1698 C C . VAL B 1 82 ? -5.836 -16.547 -3.244 1 98.88 82 VAL B C 1
ATOM 1700 O O . VAL B 1 82 ? -6.691 -16.922 -2.438 1 98.88 82 VAL B O 1
ATOM 1703 N N . VAL B 1 83 ? -4.77 -17.234 -3.557 1 98.75 83 VAL B N 1
ATOM 1704 C CA . VAL B 1 83 ? -4.453 -18.5 -2.885 1 98.75 83 VAL B CA 1
ATOM 1705 C C . VAL B 1 83 ? -3.273 -18.297 -1.938 1 98.75 83 VAL B C 1
ATOM 1707 O O . VAL B 1 83 ? -2.246 -17.734 -2.33 1 98.75 83 VAL B O 1
ATOM 1710 N N . ILE B 1 84 ? -3.473 -18.703 -0.717 1 98.81 84 ILE B N 1
ATOM 1711 C CA . ILE B 1 84 ? -2.377 -18.641 0.245 1 98.81 84 ILE B CA 1
ATOM 1712 C C . ILE B 1 84 ? -2.293 -19.953 1.018 1 98.81 84 ILE B C 1
ATOM 1714 O O . ILE B 1 84 ? -3.24 -20.328 1.711 1 98.81 84 ILE B O 1
ATOM 1718 N N . ASP B 1 85 ? -1.2 -20.609 0.885 1 98.06 85 ASP B N 1
ATOM 1719 C CA . ASP B 1 85 ? -0.929 -21.875 1.538 1 98.06 85 ASP B CA 1
ATOM 1720 C C . ASP B 1 85 ? -2.088 -22.859 1.342 1 98.06 85 ASP B C 1
ATOM 1722 O O . ASP B 1 85 ? -2.576 -23.453 2.307 1 98.06 85 ASP B O 1
ATOM 1726 N N . GLY B 1 86 ? -2.51 -22.812 0.165 1 97.56 86 GLY B N 1
ATOM 1727 C CA . GLY B 1 86 ? -3.488 -23.812 -0.229 1 97.56 86 GLY B CA 1
ATOM 1728 C C . GLY B 1 86 ? -4.922 -23.359 -0.014 1 97.56 86 GLY B C 1
ATOM 1729 O O . GLY B 1 86 ? -5.855 -24 -0.497 1 97.56 86 GLY B O 1
ATOM 1730 N N . SER B 1 87 ? -5.168 -22.297 0.744 1 98.44 87 SER B N 1
ATOM 1731 C CA . SER B 1 87 ? -6.504 -21.766 0.964 1 98.44 87 SER B CA 1
ATOM 1732 C C . SER B 1 87 ? -6.852 -20.703 -0.079 1 98.44 87 SER B C 1
ATOM 1734 O O . SER B 1 87 ? -6.027 -19.844 -0.4 1 98.44 87 SER B O 1
ATOM 1736 N N . GLU B 1 88 ? -8.07 -20.766 -0.576 1 98.56 88 GLU B N 1
ATOM 1737 C CA . GLU B 1 88 ? -8.531 -19.812 -1.574 1 98.56 88 GLU B CA 1
ATOM 1738 C C . GLU B 1 88 ? -9.391 -18.719 -0.938 1 98.56 88 GLU B C 1
ATOM 1740 O O . GLU B 1 88 ? -10.281 -19.016 -0.136 1 98.56 88 GLU B O 1
ATOM 1745 N N . TYR B 1 89 ? -9.188 -17.516 -1.295 1 98.56 89 TYR B N 1
ATOM 1746 C CA . TYR B 1 89 ? -9.922 -16.344 -0.801 1 98.56 89 TYR B CA 1
ATOM 1747 C C . TYR B 1 89 ? -10.438 -15.5 -1.956 1 98.56 89 TYR B C 1
ATOM 1749 O O . TYR B 1 89 ? -9.656 -15 -2.766 1 98.56 89 TYR B O 1
ATOM 1757 N N . VAL B 1 90 ? -11.734 -15.352 -2.016 1 98.5 90 VAL B N 1
ATOM 1758 C CA . VAL B 1 90 ? -12.297 -14.43 -2.994 1 98.5 90 VAL B CA 1
ATOM 1759 C C . VAL B 1 90 ? -12.055 -12.992 -2.549 1 98.5 90 VAL B C 1
ATOM 1761 O O . VAL B 1 90 ? -12.312 -12.641 -1.395 1 98.5 90 VAL B O 1
ATOM 1764 N N . VAL B 1 91 ? -11.555 -12.203 -3.457 1 98.75 91 VAL B N 1
ATOM 1765 C CA . VAL B 1 91 ? -11.297 -10.805 -3.148 1 98.75 91 VAL B CA 1
ATOM 1766 C C . VAL B 1 91 ? -11.945 -9.914 -4.203 1 98.75 91 VAL B C 1
ATOM 1768 O O . VAL B 1 91 ? -12.18 -10.344 -5.332 1 98.75 91 VAL B O 1
ATOM 1771 N N . SER B 1 92 ? -12.258 -8.711 -3.828 1 98.69 92 SER B N 1
ATOM 1772 C CA . SER B 1 92 ? -12.797 -7.691 -4.719 1 98.69 92 SER B CA 1
ATOM 1773 C C . SER B 1 92 ? -12.32 -6.301 -4.316 1 98.69 92 SER B C 1
ATOM 1775 O O . SER B 1 92 ? -11.641 -6.141 -3.297 1 98.69 92 SER B O 1
ATOM 1777 N N . LYS B 1 93 ? -12.664 -5.375 -5.156 1 98.69 93 LYS B N 1
ATOM 1778 C CA . LYS B 1 93 ? -12.234 -3.992 -4.941 1 98.69 93 LYS B CA 1
ATOM 1779 C C . LYS B 1 93 ? -12.383 -3.596 -3.473 1 98.69 93 LYS B C 1
ATOM 1781 O O . LYS B 1 93 ? -13.422 -3.838 -2.859 1 98.69 93 LYS B O 1
ATOM 1786 N N . GLY B 1 94 ? -11.328 -2.992 -2.918 1 98.81 94 GLY B N 1
ATOM 1787 C CA . GLY B 1 94 ? -11.352 -2.471 -1.561 1 98.81 94 GLY B CA 1
ATOM 1788 C C . GLY B 1 94 ? -10.789 -3.439 -0.541 1 98.81 94 GLY B C 1
ATOM 1789 O O . GLY B 1 94 ? -10.5 -3.055 0.595 1 98.81 94 GLY B O 1
ATOM 1790 N N . ALA B 1 95 ? -10.586 -4.691 -0.908 1 98.94 95 ALA B N 1
ATOM 1791 C CA . ALA B 1 95 ? -10.047 -5.688 0.016 1 98.94 95 ALA B CA 1
ATOM 1792 C C . ALA B 1 95 ? -8.562 -5.445 0.278 1 98.94 95 ALA B C 1
ATOM 1794 O O . ALA B 1 95 ? -7.848 -4.953 -0.596 1 98.94 95 ALA B O 1
ATOM 1795 N N . VAL B 1 96 ? -8.109 -5.758 1.476 1 98.94 96 VAL B N 1
ATOM 1796 C CA . VAL B 1 96 ? -6.703 -5.754 1.866 1 98.94 96 VAL B CA 1
ATOM 1797 C C . VAL B 1 96 ? -6.254 -7.176 2.199 1 98.94 96 VAL B C 1
ATOM 1799 O O . VAL B 1 96 ? -6.957 -7.906 2.904 1 98.94 96 VAL B O 1
ATOM 1802 N N . VAL B 1 97 ? -5.098 -7.59 1.633 1 98.94 97 VAL B N 1
ATOM 1803 C CA . VAL B 1 97 ? -4.543 -8.922 1.858 1 98.94 97 VAL B CA 1
ATOM 1804 C C . VAL B 1 97 ? -3.137 -8.805 2.439 1 98.94 97 VAL B C 1
ATOM 1806 O O . VAL B 1 97 ? -2.305 -8.055 1.921 1 98.94 97 VAL B O 1
ATOM 1809 N N . PHE B 1 98 ? -2.906 -9.492 3.547 1 98.94 98 PHE B N 1
ATOM 1810 C CA . PHE B 1 98 ? -1.559 -9.672 4.074 1 98.94 98 PHE B CA 1
ATOM 1811 C C . PHE B 1 98 ? -1.061 -11.086 3.809 1 98.94 98 PHE B C 1
ATOM 1813 O O . PHE B 1 98 ? -1.717 -12.062 4.18 1 98.94 98 PHE B O 1
ATOM 1820 N N . ILE B 1 99 ? 0.065 -11.195 3.211 1 98.94 99 ILE B N 1
ATOM 1821 C CA . ILE B 1 99 ? 0.704 -12.461 2.887 1 98.94 99 ILE B CA 1
ATOM 1822 C C . ILE B 1 99 ? 1.999 -12.609 3.682 1 98.94 99 ILE B C 1
ATOM 1824 O O . ILE B 1 99 ? 2.955 -11.859 3.465 1 98.94 99 ILE B O 1
ATOM 1828 N N . PRO B 1 100 ? 2.074 -13.602 4.574 1 98.69 100 PRO B N 1
ATOM 1829 C CA . PRO B 1 100 ? 3.303 -13.789 5.352 1 98.69 100 PRO B CA 1
ATOM 1830 C C . PRO B 1 100 ? 4.512 -14.117 4.477 1 98.69 100 PRO B C 1
ATOM 1832 O O . PRO B 1 100 ? 4.363 -14.75 3.428 1 98.69 100 PRO B O 1
ATOM 1835 N N . GLY B 1 101 ? 5.688 -13.656 4.953 1 98.5 101 GLY B N 1
ATOM 1836 C CA . GLY B 1 101 ? 6.902 -14.078 4.281 1 98.5 101 GLY B CA 1
ATOM 1837 C C . GLY B 1 101 ? 6.996 -15.586 4.105 1 98.5 101 GLY B C 1
ATOM 1838 O O . GLY B 1 101 ? 6.707 -16.344 5.035 1 98.5 101 GLY B O 1
ATOM 1839 N N . ASP B 1 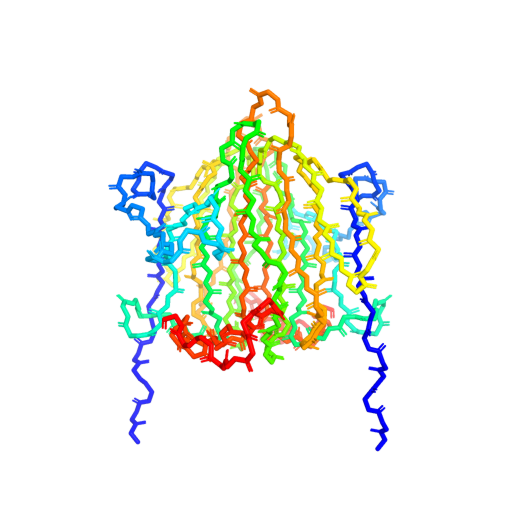102 ? 7.344 -15.992 2.934 1 98.19 102 ASP B N 1
ATOM 1840 C CA . ASP B 1 102 ? 7.602 -17.375 2.537 1 98.19 102 ASP B CA 1
ATOM 1841 C C . ASP B 1 102 ? 6.301 -18.172 2.463 1 98.19 102 ASP B C 1
ATOM 1843 O O . ASP B 1 102 ? 6.324 -19.375 2.203 1 98.19 102 ASP B O 1
ATOM 1847 N N . ALA B 1 103 ? 5.148 -17.594 2.74 1 98.44 103 ALA B N 1
ATOM 1848 C CA . ALA B 1 103 ? 3.889 -18.266 2.453 1 98.44 103 ALA B CA 1
ATOM 1849 C C . ALA B 1 103 ? 3.707 -18.484 0.954 1 98.44 103 ALA B C 1
ATOM 1851 O O . ALA B 1 103 ? 3.951 -17.578 0.157 1 98.44 103 ALA B O 1
ATOM 1852 N N . GLU B 1 104 ? 3.373 -19.703 0.56 1 98.56 104 GLU B N 1
ATOM 1853 C CA . GLU B 1 104 ? 3.031 -19.906 -0.844 1 98.56 104 GLU B CA 1
ATOM 1854 C C . GLU B 1 104 ? 1.762 -19.156 -1.225 1 98.56 104 GLU B C 1
ATOM 1856 O O . GLU B 1 104 ? 0.771 -19.188 -0.49 1 98.56 104 GLU B O 1
ATOM 1861 N N . HIS B 1 105 ? 1.794 -18.469 -2.369 1 98.88 105 HIS B N 1
ATOM 1862 C CA . HIS B 1 105 ? 0.605 -17.719 -2.752 1 98.88 105 HIS B CA 1
ATOM 1863 C C . HIS B 1 105 ? 0.535 -17.531 -4.262 1 98.88 105 HIS B C 1
ATOM 1865 O O . HIS B 1 105 ? 1.542 -17.672 -4.957 1 98.88 105 HIS B O 1
ATOM 1871 N N . GLY B 1 106 ? -0.612 -17.328 -4.766 1 98.81 106 GLY B N 1
ATOM 1872 C CA . GLY B 1 106 ? -0.941 -17.078 -6.16 1 98.81 106 GLY B CA 1
ATOM 1873 C C . GLY B 1 106 ? -2.246 -16.328 -6.34 1 98.81 106 GLY B C 1
ATOM 1874 O O . GLY B 1 106 ? -2.938 -16.031 -5.363 1 98.81 106 GLY B O 1
ATOM 1875 N N . VAL B 1 107 ? -2.527 -15.945 -7.578 1 98.88 107 VAL B N 1
ATOM 1876 C CA . VAL B 1 107 ? -3.732 -15.203 -7.918 1 98.88 107 VAL B CA 1
ATOM 1877 C C . VAL B 1 107 ? -4.363 -15.773 -9.188 1 98.88 107 VAL B C 1
ATOM 1879 O O . VAL B 1 107 ? -3.652 -16.234 -10.078 1 98.88 107 VAL B O 1
ATOM 1882 N N . ARG B 1 108 ? -5.652 -15.703 -9.219 1 98.56 108 ARG B N 1
ATOM 1883 C CA . ARG B 1 108 ? -6.379 -16.078 -10.422 1 98.56 108 ARG B CA 1
ATOM 1884 C C . ARG B 1 108 ? -7.547 -15.133 -10.68 1 98.56 108 ARG B C 1
ATOM 1886 O O . ARG B 1 108 ? -8.219 -14.703 -9.734 1 98.56 108 ARG B O 1
ATOM 1893 N N . ASN B 1 109 ? -7.824 -14.852 -11.953 1 98.62 109 ASN B N 1
ATOM 1894 C CA . ASN B 1 109 ? -8.984 -14.086 -12.398 1 98.62 109 ASN B CA 1
ATOM 1895 C C . ASN B 1 109 ? -9.82 -14.859 -13.406 1 98.62 109 ASN B C 1
ATOM 1897 O O . ASN B 1 109 ? -9.5 -14.891 -14.602 1 98.62 109 ASN B O 1
ATOM 1901 N N . GLU B 1 110 ? -10.875 -15.359 -12.969 1 95.31 110 GLU B N 1
ATOM 1902 C CA . GLU B 1 110 ? -11.781 -16.094 -13.852 1 95.31 110 GLU B CA 1
ATOM 1903 C C . GLU B 1 110 ? -13 -15.25 -14.203 1 95.31 110 GLU B C 1
ATOM 1905 O O . GLU B 1 110 ? -13.938 -15.734 -14.844 1 95.31 110 GLU B O 1
ATOM 1910 N N . GLY B 1 111 ? -13.008 -14.078 -13.711 1 95.75 111 GLY B N 1
ATOM 1911 C CA . GLY B 1 111 ? -14.133 -13.188 -13.93 1 95.75 111 GLY B CA 1
ATOM 1912 C C . GLY B 1 111 ? -14.055 -12.438 -15.242 1 95.75 111 GLY B C 1
ATOM 1913 O O . GLY B 1 111 ? -13.148 -12.672 -16.047 1 95.75 111 GLY B O 1
ATOM 1914 N N . GLY B 1 112 ? -15.016 -11.516 -15.477 1 96.94 112 GLY B N 1
ATOM 1915 C CA . GLY B 1 112 ? -15.164 -10.844 -16.75 1 96.94 112 GLY B CA 1
ATOM 1916 C C . GLY B 1 112 ? -14.469 -9.5 -16.812 1 96.94 112 GLY B C 1
ATOM 1917 O O . GLY B 1 112 ? -14.461 -8.844 -17.844 1 96.94 112 GLY B O 1
ATOM 1918 N N . GLU B 1 113 ? -13.945 -9.023 -15.758 1 98.38 113 GLU B N 1
ATOM 1919 C CA . GLU B 1 113 ? -13.234 -7.754 -15.688 1 98.38 113 GLU B CA 1
ATOM 1920 C C . GLU B 1 113 ? -11.812 -7.949 -15.148 1 98.38 113 GLU B C 1
ATOM 1922 O O . GLU B 1 113 ? -11.539 -8.922 -14.445 1 98.38 113 GLU B O 1
ATOM 1927 N N . PRO B 1 114 ? -10.875 -7.039 -15.531 1 98.75 114 PRO B N 1
ATOM 1928 C CA . PRO B 1 114 ? -9.516 -7.156 -14.992 1 98.75 114 PRO B CA 1
ATOM 1929 C C . PRO B 1 114 ? -9.477 -7.082 -13.469 1 98.75 114 PRO B C 1
ATOM 1931 O O . PRO B 1 114 ? -10.227 -6.312 -12.867 1 98.75 114 PRO B O 1
ATOM 1934 N N . LEU B 1 115 ? -8.719 -7.953 -12.867 1 98.88 115 LEU B N 1
ATOM 1935 C CA . LEU B 1 115 ? -8.359 -7.844 -11.461 1 98.88 115 LEU B CA 1
ATOM 1936 C C . LEU B 1 115 ? -7.078 -7.043 -11.289 1 98.88 115 LEU B C 1
ATOM 1938 O O . LEU B 1 115 ? -6.039 -7.395 -11.844 1 98.88 115 LEU B O 1
ATOM 1942 N N . VAL B 1 116 ? -7.125 -5.875 -10.555 1 98.88 116 VAL B N 1
ATOM 1943 C CA . VAL B 1 116 ? -5.973 -5 -10.359 1 98.88 116 VAL B CA 1
ATOM 1944 C C . VAL B 1 116 ? -5.707 -4.824 -8.867 1 98.88 116 VAL B C 1
ATOM 1946 O O . VAL B 1 116 ? -6.637 -4.66 -8.078 1 98.88 116 VAL B O 1
ATOM 1949 N N . TRP B 1 117 ? -4.426 -4.949 -8.484 1 98.88 117 TRP B N 1
ATOM 1950 C CA . TRP B 1 117 ? -4.109 -4.715 -7.078 1 98.88 117 TRP B CA 1
ATOM 1951 C C . TRP B 1 117 ? -2.805 -3.941 -6.938 1 98.88 117 TRP B C 1
ATOM 1953 O O . TRP B 1 117 ? -1.919 -4.043 -7.785 1 98.88 117 TRP B O 1
ATOM 1963 N N . PHE B 1 118 ? -2.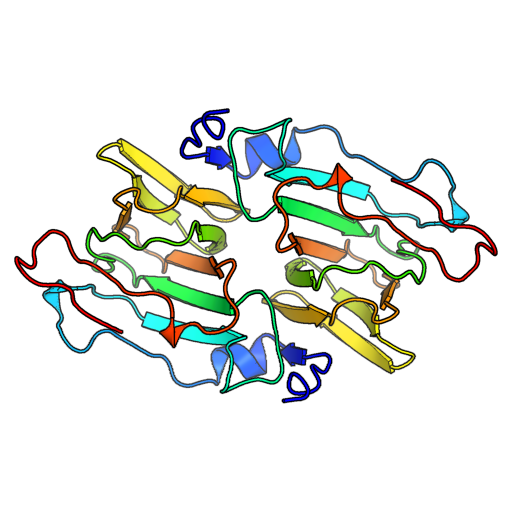754 -3.092 -5.949 1 98.94 118 PHE B N 1
ATOM 1964 C CA . PHE B 1 118 ? -1.557 -2.395 -5.496 1 98.94 118 PHE B CA 1
ATOM 1965 C C . PHE B 1 118 ? -0.772 -3.252 -4.512 1 98.94 118 PHE B C 1
ATOM 1967 O O . PHE B 1 118 ? -1.304 -3.664 -3.477 1 98.94 118 PHE B O 1
ATOM 1974 N N . TYR B 1 119 ? 0.514 -3.623 -4.824 1 98.94 119 TYR B N 1
ATOM 1975 C CA . TYR B 1 119 ? 1.319 -4.469 -3.951 1 98.94 119 TYR B CA 1
ATOM 1976 C C . TYR B 1 119 ? 2.432 -3.668 -3.287 1 98.94 119 TYR B C 1
ATOM 1978 O O . TYR B 1 119 ? 2.953 -2.717 -3.873 1 98.94 119 TYR B O 1
ATOM 1986 N N . VAL B 1 120 ? 2.801 -4.027 -2.084 1 99 120 VAL B N 1
ATOM 1987 C CA . VAL B 1 120 ? 3.891 -3.402 -1.341 1 99 120 VAL B CA 1
ATOM 1988 C C . VAL B 1 120 ? 4.746 -4.477 -0.677 1 99 120 VAL B C 1
ATOM 1990 O O . VAL B 1 120 ? 4.223 -5.434 -0.105 1 99 120 VAL B O 1
ATOM 1993 N N . PHE B 1 121 ? 6.074 -4.367 -0.793 1 98.94 121 PHE B N 1
ATOM 1994 C CA . PHE B 1 121 ? 7.055 -5.184 -0.088 1 98.94 121 PHE B CA 1
ATOM 1995 C C . PHE B 1 121 ? 7.867 -4.34 0.885 1 98.94 121 PHE B C 1
ATOM 1997 O O . PHE B 1 121 ? 8.18 -3.18 0.6 1 98.94 121 PHE B O 1
ATOM 2004 N N . PRO B 1 122 ? 8.266 -4.926 2.023 1 98.81 122 PRO B N 1
ATOM 2005 C CA . PRO B 1 122 ? 9.086 -4.199 2.992 1 98.81 122 PRO B CA 1
ATOM 2006 C C . PRO B 1 122 ? 10.578 -4.27 2.668 1 98.81 122 PRO B C 1
ATOM 2008 O O . PRO B 1 122 ? 11.391 -4.559 3.547 1 98.81 122 PRO B O 1
ATOM 2011 N N . THR B 1 123 ? 10.969 -4.07 1.454 1 98.69 123 THR B N 1
ATOM 2012 C CA . THR B 1 123 ? 12.336 -3.92 0.979 1 98.69 123 THR B CA 1
ATOM 2013 C C . THR B 1 123 ? 12.43 -2.818 -0.073 1 98.69 123 THR B C 1
ATOM 2015 O O . THR B 1 123 ? 11.453 -2.541 -0.774 1 98.69 123 THR B O 1
ATOM 2018 N N . ALA B 1 124 ? 13.57 -2.246 -0.18 1 98.19 124 ALA B N 1
ATOM 2019 C CA . ALA B 1 124 ? 13.719 -1.05 -1.004 1 98.19 124 ALA B CA 1
ATOM 2020 C C . ALA B 1 124 ? 13.688 -1.398 -2.49 1 98.19 124 ALA B C 1
ATOM 2022 O O . ALA B 1 124 ? 13.133 -0.65 -3.297 1 98.19 124 ALA B O 1
ATOM 2023 N N . GLY B 1 125 ? 14.312 -2.469 -2.791 1 98.38 125 GLY B N 1
ATOM 2024 C CA . GLY B 1 125 ? 14.438 -2.85 -4.188 1 98.38 125 GLY B CA 1
ATOM 2025 C C . GLY B 1 125 ? 13.547 -4.016 -4.57 1 98.38 125 GLY B C 1
ATOM 2026 O O . GLY B 1 125 ? 13.648 -5.098 -3.988 1 98.38 125 GLY B O 1
ATOM 2027 N N . PHE B 1 126 ? 12.727 -3.807 -5.605 1 98.38 126 PHE B N 1
ATOM 2028 C CA . PHE B 1 126 ? 11.898 -4.902 -6.102 1 98.38 126 PHE B CA 1
ATOM 2029 C C . PHE B 1 126 ? 12.766 -6.062 -6.574 1 98.38 126 PHE B C 1
ATOM 2031 O O . PHE B 1 126 ? 12.391 -7.227 -6.426 1 98.38 126 PHE B O 1
ATOM 2038 N N . GLY B 1 127 ? 13.906 -5.742 -7.098 1 97.44 127 GLY B N 1
ATOM 2039 C CA . GLY B 1 127 ? 14.852 -6.75 -7.559 1 97.44 127 GLY B CA 1
ATOM 2040 C C . GLY B 1 127 ? 15.336 -7.656 -6.445 1 97.44 127 GLY B C 1
ATOM 2041 O O . GLY B 1 127 ? 15.898 -8.719 -6.707 1 97.44 127 GLY B O 1
ATOM 2042 N N . ASP B 1 128 ? 15.148 -7.23 -5.219 1 97.94 128 ASP B N 1
ATOM 2043 C CA . ASP B 1 128 ? 15.562 -8.023 -4.062 1 97.94 128 ASP B CA 1
ATOM 2044 C C . ASP B 1 128 ? 14.531 -9.102 -3.738 1 97.94 128 ASP B C 1
ATOM 2046 O O . ASP B 1 128 ? 14.789 -9.992 -2.932 1 97.94 128 ASP B O 1
ATOM 2050 N N . VAL B 1 129 ? 13.328 -9.016 -4.289 1 98.38 129 VAL B N 1
ATOM 2051 C CA . VAL B 1 129 ? 12.281 -10.016 -4.082 1 98.38 129 VAL B CA 1
ATOM 2052 C C . VAL B 1 129 ? 12.5 -11.195 -5.031 1 98.38 129 VAL B C 1
ATOM 2054 O O . VAL B 1 129 ? 12.188 -11.109 -6.219 1 98.38 129 VAL B O 1
ATOM 2057 N N . VAL B 1 130 ? 13 -12.242 -4.453 1 98 130 VAL B N 1
ATOM 2058 C CA . VAL B 1 130 ? 13.312 -13.422 -5.258 1 98 130 VAL B CA 1
ATOM 2059 C C . VAL B 1 130 ? 12.117 -14.359 -5.293 1 98 130 VAL B C 1
ATOM 2061 O O . VAL B 1 130 ? 11.766 -14.969 -4.277 1 98 130 VAL B O 1
ATOM 2064 N N . TYR B 1 131 ? 11.547 -14.508 -6.457 1 97.69 131 TYR B N 1
ATOM 2065 C CA . TYR B 1 131 ? 10.406 -15.391 -6.668 1 97.69 131 TYR B CA 1
ATOM 2066 C C . TYR B 1 131 ? 10.859 -16.844 -6.805 1 97.69 131 TYR B C 1
ATOM 2068 O O . TYR B 1 131 ? 11.742 -17.141 -7.613 1 97.69 131 TYR B O 1
ATOM 2076 N N . ARG B 1 132 ? 10.273 -17.672 -5.969 1 97.88 132 ARG B N 1
ATOM 2077 C CA . ARG B 1 132 ? 10.461 -19.109 -6.074 1 97.88 132 ARG B CA 1
ATOM 2078 C C . ARG B 1 132 ? 9.156 -19.797 -6.445 1 97.88 132 ARG B C 1
ATOM 2080 O O . ARG B 1 132 ? 8.328 -20.078 -5.578 1 97.88 132 ARG B O 1
ATOM 2087 N N . PHE B 1 133 ? 9.016 -20.109 -7.691 1 97.75 133 PHE B N 1
ATOM 2088 C CA . PHE B 1 133 ? 7.766 -20.688 -8.18 1 97.75 133 PHE B CA 1
ATOM 2089 C C . PHE B 1 133 ? 7.652 -22.156 -7.805 1 97.75 133 PHE B C 1
ATOM 2091 O O . PHE B 1 133 ? 8.641 -22.891 -7.871 1 97.75 133 PHE B O 1
ATOM 2098 N N . SER B 1 134 ? 6.531 -22.547 -7.457 1 95.44 134 SER B N 1
ATOM 2099 C CA . SER B 1 134 ? 6.305 -23.875 -6.914 1 95.44 134 SER B CA 1
ATOM 2100 C C . SER B 1 134 ? 6.41 -24.938 -8 1 95.44 134 SER B C 1
ATOM 2102 O O . SER B 1 134 ? 6.77 -26.094 -7.727 1 95.44 134 SER B O 1
ATOM 2104 N N . HIS B 1 135 ? 5.992 -24.609 -9.195 1 91.5 135 HIS B N 1
ATOM 2105 C CA . HIS B 1 135 ? 5.988 -25.578 -10.281 1 91.5 135 HIS B CA 1
ATOM 2106 C C . HIS B 1 135 ? 7.387 -25.766 -10.852 1 91.5 135 HIS B C 1
ATOM 2108 O O . HIS B 1 135 ? 7.621 -26.688 -11.641 1 91.5 135 HIS B O 1
ATOM 2114 N N . GLU B 1 136 ? 8.195 -24.703 -10.57 1 80 136 GLU B N 1
ATOM 2115 C CA . GLU B 1 136 ? 9.57 -24.828 -11.055 1 80 136 GLU B CA 1
ATOM 2116 C C . GLU B 1 136 ? 10.445 -25.562 -10.047 1 80 136 GLU B C 1
ATOM 2118 O O . GLU B 1 136 ? 10.227 -25.453 -8.836 1 80 136 GLU B O 1
ATOM 2123 N N . ASP B 1 137 ? 10.898 -26.703 -10.32 1 63.28 137 ASP B N 1
ATOM 2124 C CA . ASP B 1 137 ? 11.867 -27.312 -9.414 1 63.28 137 ASP B CA 1
ATOM 2125 C C . ASP B 1 137 ? 12.883 -26.297 -8.906 1 63.28 137 ASP B C 1
ATOM 2127 O O . ASP B 1 137 ? 13.562 -26.531 -7.91 1 63.28 137 ASP B O 1
ATOM 2131 N N . LYS B 1 138 ? 13.383 -25.188 -9.656 1 51.28 138 LYS B N 1
ATOM 2132 C CA . LYS B 1 138 ? 14.539 -24.328 -9.383 1 51.28 138 LYS B CA 1
ATOM 2133 C C . LYS B 1 138 ? 14.102 -22.906 -9.039 1 51.28 138 LYS B C 1
ATOM 2135 O O . LYS B 1 138 ? 13.008 -22.484 -9.398 1 51.28 138 LYS B O 1
ATOM 2140 N N . LYS B 1 139 ? 14.883 -22.125 -8.305 1 54.69 139 LYS B N 1
ATOM 2141 C CA . LYS B 1 139 ? 14.797 -20.734 -7.859 1 54.69 139 LYS B CA 1
ATOM 2142 C C . LYS B 1 139 ? 14.664 -19.781 -9.047 1 54.69 139 LYS B C 1
ATOM 2144 O O . LYS B 1 139 ? 15.5 -19.797 -9.953 1 54.69 139 LYS B O 1
ATOM 2149 N N . ALA B 1 140 ? 13.445 -19.234 -9.578 1 45.09 140 ALA B N 1
ATOM 2150 C CA . ALA B 1 140 ? 13.336 -18.297 -10.688 1 45.09 140 ALA B CA 1
ATOM 2151 C C . ALA B 1 140 ? 13.656 -16.875 -10.234 1 45.09 140 ALA B C 1
ATOM 2153 O O . ALA B 1 140 ? 13.07 -16.375 -9.273 1 45.09 140 ALA B O 1
ATOM 2154 N N . LYS B 1 141 ? 14.82 -16.25 -10.234 1 44 141 LYS B N 1
ATOM 2155 C CA . LYS B 1 141 ? 15.094 -14.836 -9.969 1 44 141 LYS B CA 1
ATOM 2156 C C . LYS B 1 141 ? 14.367 -13.938 -10.961 1 44 141 LYS B C 1
ATOM 2158 O O . LYS B 1 141 ? 14.469 -14.125 -12.172 1 44 141 LYS B O 1
ATOM 2163 N N . LEU B 1 142 ? 13.367 -12.898 -10.562 1 39.62 142 LEU B N 1
ATOM 2164 C CA . LEU B 1 142 ? 12.766 -11.922 -11.461 1 39.62 142 LEU B CA 1
ATOM 2165 C C . LEU B 1 142 ? 13.773 -10.852 -11.859 1 39.62 142 LEU B C 1
ATOM 2167 O O . LEU B 1 142 ? 14.656 -10.5 -11.062 1 39.62 142 LEU B O 1
#

Organism: NCBI:txid1220207

pLDDT: mean 94.6, std 12.46, range [37.81, 99.0]

Secondary structure (DSSP, 8-state):
--------EEE-HHHHHHSPPEE-SSGGGEE-EEEEEE-TTTSS--S-EEEEEEEPTTTEEEEEEE-SS-EEEEEEESEEEEEETTEEEEEETT-EEEE-TT--EEEEE-SSS-EEEEEEESSS-GGG---EETTSSS----/--------EEE-HHHHHHSPPEE-SSGGGEE-EEEEEE-TTTSS--S-EEEEEEEPTTTEEEEEEE-SS-EEEEEEESEEEEEETTEEEEEETT-EEEE-TT--EEEEE-SSS-EEEEEEESSS-GGG---EETTSSS----

Foldseek 3Di:
DPLQAADDDDDDPVNQVPDDWADDPDPVQWPKIKTWDFFPPVHSDWQKTKIKMKAAAQGTKGAWWAWQWKKKKAWQADWWWKDWQRDIDIDGHGDMDIHHHGTTMMIDHRHHGMTMIMMMTRGRHPQVTWIGGPVDPDGHRD/DPLQDADDDDDDPVNQVPDDWADDPDPVQWPKIKTWDFFPPVHRDWQKTKIKMKAAAQGTKGAWWAWQWKKKKAWQADWWWKDWQRDIDIDGHGDMDIHHHGTTMMIDHRHHGMTMIMMMTRGRHPQNTFIGGPVDPDGHRD